Protein AF-A0A6A5H9W4-F1 (afdb_monomer)

Sequence (356 aa):
MDSREFGPFSNELAPLTLEESLRDYPHMTPLIWNKMQEVGRSVLYWKRRHAMTAVYVVSRRAIRSIDAVIEKRPYLFFTEKPIVRMFEDGRGGEQRFVMEAEFFKALNIDFVKNQNVLHTIDMEEAQNKRGFKKIEFIRYPIRRAKHRAVPIKGPDSDEFYVLAVDLLIEFLRNLIFGYKAFQKKLFEKFSELFQELEETFGADIKKPCFIKINVLAKTKESIKNILKTDEETNEESIRMVKPEGFTVEDLKNELKHLGLTETFPEIEEHVDVVYRHVDSVKKEKFLRTCDLYDAVEFCQMLCVLNRLPNYKKFLHNQKGCGRIPGFQCDDCDEEKKKTSGIQKSMKKLKIAGSRR

Secondary structure (DSSP, 8-state):
--TTSHHHHHHHTTTS-HHHHHHSGGGS-HHHHHHHHSS-TTSHHHHHHHHHHHHHHHHHHHHHHHHHHHHH-GGGT--SS-EEEEEEESGGG-EEEEEHHHHHHHTT------SSEE-EEEHHHHHTSTTGGG-EEEEEE--B-SSSBPPEEPTTSS-EEEEHHHHHHHHHHIIIIIS-TTTTT-GGGGHHHHHHHTTTS-TT--S--EEETTGGGTHHHHHHHHHHTS-------PPPPPTT---HHHHHHHHHHTTHHHH-TTGGGGHHHHHHHHHHH-SSSS--HHHHHHHHHHHHHHHHHHH-HHHHHHHHHTT-GGGSTT---HHHHHHHHHHHHHHHHHHHHHHHHT--

Foldseek 3Di:
DPPVVLVVVLVVPPPCDPCNVPVCPVVPDPVLVVVQVVVDPDVHDVVVSVSVSVVVVVVVVVVVVVVVVCVVCVVVVDDPAQEWEWEADDDPRPWTKTFPVSLCVSVVHDDDDDPFKTDIDTPVRLVVDPCSVRYHYDYDYQDDDPQAGDWDQDDPDNFTWGWLLRLVLNVLLCCCPVVVVQLQLLLVVCPVVVVVCCVSLFLPLQAIMIGTNCPCVVVVVVSVVSVVVDDDDPQDDQDWADPQADDLVNLVVRCVVSNNCVSQVCLNVCSVQLVVVLVVPPPDPYHGSVSSSSSSSLSVVQRSCVVPVRNLSSCVSNVNQVVRTPRDRPVVVVVVVVVVVVVVVVVVVVVVVVPD

Nearest PDB structures (foldseek):
  4hmp-assembly2_B  TM=3.818E-01  e=5.716E+00  Streptococcus pneumoniae TIGR4
  4hmq-assembly2_B  TM=3.819E-01  e=8.779E+00  Streptococcus pneumoniae TIGR4

Organism: Caenorhabditis remanei (NCBI:txid31234)

Mean predicted aligned error: 12.48 Å

pLDDT: mean 80.97, std 17.99, range [33.97, 98.44]

Structure (mmCIF, N/CA/C/O backbone):
data_AF-A0A6A5H9W4-F1
#
_entry.id   AF-A0A6A5H9W4-F1
#
loop_
_atom_site.group_PDB
_atom_site.id
_atom_site.type_symbol
_atom_site.label_atom_id
_atom_site.label_alt_id
_atom_site.label_comp_id
_atom_site.label_asym_id
_atom_site.label_entity_id
_atom_site.label_seq_id
_atom_site.pdbx_PDB_ins_code
_atom_site.Cartn_x
_atom_site.Cartn_y
_atom_site.Cartn_z
_atom_site.occupancy
_atom_site.B_iso_or_equiv
_atom_site.auth_seq_id
_atom_site.auth_comp_id
_atom_site.auth_asym_id
_atom_site.auth_atom_id
_atom_site.pdbx_PDB_model_num
ATOM 1 N N . MET A 1 1 ? 47.978 1.381 0.410 1.00 42.19 1 MET A N 1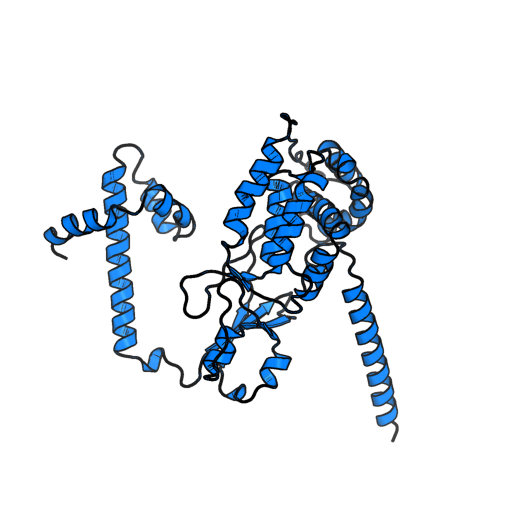
ATOM 2 C CA . MET A 1 1 ? 47.982 2.850 0.478 1.00 42.19 1 MET A CA 1
ATOM 3 C C . MET A 1 1 ? 48.910 3.220 1.601 1.00 42.19 1 MET A C 1
ATOM 5 O O . MET A 1 1 ? 48.776 2.653 2.681 1.00 42.19 1 MET A O 1
ATOM 9 N N . ASP A 1 2 ? 49.883 4.062 1.283 1.00 33.97 2 ASP A N 1
ATOM 10 C CA . ASP A 1 2 ? 50.842 4.614 2.233 1.00 33.97 2 ASP A CA 1
ATOM 11 C C . ASP A 1 2 ? 50.096 5.515 3.238 1.00 33.97 2 ASP A C 1
ATOM 13 O O . ASP A 1 2 ? 49.090 6.140 2.891 1.00 33.97 2 ASP A O 1
ATOM 17 N N . SER A 1 3 ? 50.551 5.575 4.490 1.00 39.94 3 SER A N 1
ATOM 18 C CA . SER A 1 3 ? 49.874 6.283 5.597 1.00 39.94 3 SER A CA 1
ATOM 19 C C . SER A 1 3 ? 49.714 7.795 5.363 1.00 39.94 3 SER A C 1
ATOM 21 O O . SER A 1 3 ? 48.967 8.461 6.079 1.00 39.94 3 SER A O 1
ATOM 23 N N . ARG A 1 4 ? 50.365 8.327 4.322 1.00 44.22 4 ARG A N 1
ATOM 24 C CA . ARG A 1 4 ? 50.346 9.737 3.910 1.00 44.22 4 ARG A CA 1
ATOM 25 C C . ARG A 1 4 ? 49.118 10.140 3.089 1.00 44.22 4 ARG A C 1
ATOM 27 O O . ARG A 1 4 ? 48.814 11.324 3.020 1.00 44.22 4 ARG A O 1
ATOM 34 N N . GLU A 1 5 ? 48.379 9.188 2.515 1.00 40.97 5 GLU A N 1
ATOM 35 C CA . GLU A 1 5 ? 47.171 9.481 1.719 1.00 40.97 5 GLU A CA 1
ATOM 36 C C . GLU A 1 5 ? 45.885 9.544 2.565 1.00 40.97 5 GLU A C 1
ATOM 38 O O . GLU A 1 5 ? 44.841 9.978 2.087 1.00 40.97 5 GLU A O 1
ATOM 43 N N . PHE A 1 6 ? 45.932 9.130 3.836 1.00 42.81 6 PHE A N 1
ATOM 44 C CA . PHE A 1 6 ? 44.740 9.007 4.686 1.00 42.81 6 PHE A CA 1
ATOM 45 C C . PHE A 1 6 ? 44.233 10.358 5.228 1.00 42.81 6 PHE A C 1
ATOM 47 O O . PHE A 1 6 ? 43.028 10.562 5.372 1.00 42.81 6 PHE A O 1
ATOM 54 N N . GLY A 1 7 ? 45.149 11.287 5.517 1.00 46.00 7 GLY A N 1
ATOM 55 C CA . GLY A 1 7 ? 44.834 12.615 6.061 1.00 46.00 7 GLY A CA 1
ATOM 56 C C . GLY A 1 7 ? 44.057 13.521 5.093 1.00 46.00 7 GLY A C 1
ATOM 57 O O . GLY A 1 7 ? 43.019 14.050 5.489 1.00 46.00 7 GLY A O 1
ATOM 58 N N . PRO A 1 8 ? 44.489 13.666 3.825 1.00 47.62 8 PRO A N 1
ATOM 59 C CA . PRO A 1 8 ? 43.792 14.491 2.834 1.00 47.62 8 PRO A CA 1
ATOM 60 C C . PRO A 1 8 ? 42.382 13.973 2.509 1.00 47.62 8 PRO A C 1
ATOM 62 O O . PRO A 1 8 ? 41.421 14.739 2.536 1.00 47.62 8 PRO A O 1
ATOM 65 N N . PHE A 1 9 ? 42.226 12.655 2.324 1.00 42.91 9 PHE A N 1
ATOM 66 C CA . PHE A 1 9 ? 40.930 12.025 2.028 1.00 42.91 9 PHE A CA 1
ATOM 67 C C . PHE A 1 9 ? 39.912 12.153 3.173 1.00 42.91 9 PHE A C 1
ATOM 69 O O . PHE A 1 9 ? 38.711 12.256 2.928 1.00 42.91 9 PHE A O 1
ATOM 76 N N . SER A 1 10 ? 40.367 12.165 4.432 1.00 44.50 10 SER A N 1
ATOM 77 C CA . SER A 1 10 ? 39.483 12.378 5.586 1.00 44.50 10 SER A CA 1
ATOM 78 C C . SER A 1 10 ? 38.904 13.797 5.643 1.00 44.50 10 SER A C 1
ATOM 80 O O . SER A 1 10 ? 37.857 13.985 6.263 1.00 44.50 10 SER A O 1
ATOM 82 N N . ASN A 1 11 ? 39.571 14.780 5.032 1.00 48.50 11 ASN A N 1
ATOM 83 C CA . ASN A 1 11 ? 39.106 16.166 4.982 1.00 48.50 11 ASN A CA 1
ATOM 84 C C . ASN A 1 11 ? 38.148 16.408 3.805 1.00 48.50 11 ASN A C 1
ATOM 86 O O . ASN A 1 11 ? 37.241 17.223 3.926 1.00 48.50 11 ASN A O 1
ATOM 90 N N . GLU A 1 12 ? 38.278 15.656 2.708 1.00 46.53 12 GLU A N 1
ATOM 91 C CA . GLU A 1 12 ? 37.337 15.700 1.574 1.00 46.53 12 GLU A CA 1
ATOM 92 C C . GLU A 1 12 ? 35.956 15.103 1.908 1.00 46.53 12 GLU A C 1
ATOM 94 O O . GLU A 1 12 ? 34.950 15.489 1.320 1.00 46.53 12 GLU A O 1
ATOM 99 N N . LEU A 1 13 ? 35.882 14.203 2.895 1.00 43.28 13 LEU A N 1
ATOM 100 C CA . LEU A 1 13 ? 34.634 13.602 3.394 1.00 43.28 13 LEU A CA 1
ATOM 101 C C . LEU A 1 13 ? 33.903 14.467 4.442 1.00 43.28 13 LEU A C 1
ATOM 103 O O . LEU A 1 13 ? 32.898 14.037 5.007 1.00 43.28 13 LEU A O 1
ATOM 107 N N . ALA A 1 14 ? 34.379 15.689 4.699 1.00 46.66 14 ALA A N 1
ATOM 108 C CA . ALA A 1 14 ? 33.798 16.614 5.668 1.00 46.66 14 ALA A CA 1
ATOM 109 C C . ALA A 1 14 ? 32.352 17.106 5.403 1.00 46.66 14 ALA A C 1
ATOM 111 O O . ALA A 1 14 ? 31.735 17.514 6.389 1.00 46.66 14 ALA A O 1
ATOM 112 N N . PRO A 1 15 ? 31.765 17.087 4.181 1.00 42.69 15 PRO A N 1
ATOM 113 C CA . PRO A 1 15 ? 30.425 17.646 3.996 1.00 42.69 15 PRO A CA 1
ATOM 114 C C . PRO A 1 15 ? 29.274 16.676 4.302 1.00 42.69 15 PRO A C 1
ATOM 116 O O . PRO A 1 15 ? 28.135 17.124 4.346 1.00 42.69 15 PRO A O 1
ATOM 119 N N . LEU A 1 16 ? 29.523 15.382 4.546 1.00 40.31 16 LEU A N 1
ATOM 120 C CA . LEU A 1 16 ? 28.464 14.474 5.003 1.00 40.31 16 LEU A CA 1
ATOM 121 C C . LEU A 1 16 ? 28.232 14.699 6.495 1.00 40.31 16 LEU A C 1
ATOM 123 O O . LEU A 1 16 ? 29.071 14.347 7.332 1.00 40.31 16 LEU A O 1
ATOM 127 N N . THR A 1 17 ? 27.096 15.292 6.846 1.00 47.28 17 THR A N 1
ATOM 128 C CA . THR A 1 17 ? 26.748 15.480 8.254 1.00 47.28 17 THR A CA 1
ATOM 129 C C . THR A 1 17 ? 26.594 14.119 8.939 1.00 47.28 17 THR A C 1
ATOM 131 O O . THR A 1 17 ? 26.244 13.100 8.331 1.00 47.28 17 THR A O 1
ATOM 134 N N . LEU A 1 18 ? 26.904 14.078 10.238 1.00 41.31 18 LEU A N 1
ATOM 135 C CA . LEU A 1 18 ? 26.814 12.861 11.046 1.00 41.31 18 LEU A CA 1
ATOM 136 C C . LEU A 1 18 ? 25.400 12.254 10.975 1.00 41.31 18 LEU A C 1
ATOM 138 O O . LEU A 1 18 ? 25.269 11.033 10.930 1.00 41.31 18 LEU A O 1
ATOM 142 N N . GLU A 1 19 ? 24.358 13.084 10.907 1.00 43.66 19 GLU A N 1
ATOM 143 C CA . GLU A 1 19 ? 22.976 12.626 10.751 1.00 43.66 19 GLU A CA 1
ATOM 144 C C . GLU A 1 19 ? 22.662 12.029 9.373 1.00 43.66 19 GLU A C 1
ATOM 146 O O . GLU A 1 19 ? 21.863 11.096 9.300 1.00 43.66 19 GLU A O 1
ATOM 151 N N . GLU A 1 20 ? 23.288 12.496 8.291 1.00 45.16 20 GLU A N 1
ATOM 152 C CA . GLU A 1 20 ? 23.122 11.905 6.952 1.00 45.16 20 GLU A CA 1
ATOM 153 C C . GLU A 1 20 ? 23.781 10.529 6.870 1.00 45.16 20 GLU A C 1
ATOM 155 O O . GLU A 1 20 ? 23.184 9.581 6.368 1.00 45.16 20 GLU A O 1
ATOM 160 N N . SER A 1 21 ? 24.970 10.386 7.461 1.00 44.44 21 SER A N 1
ATOM 161 C CA . SER A 1 21 ? 25.687 9.105 7.495 1.00 44.44 21 SER A CA 1
ATOM 162 C C . SER A 1 21 ? 25.003 8.059 8.385 1.00 44.44 21 SER A C 1
ATOM 164 O O . SER A 1 21 ? 25.141 6.863 8.146 1.00 44.44 21 SER A O 1
ATOM 166 N N . LEU A 1 22 ? 24.275 8.485 9.423 1.00 44.38 22 LEU A N 1
ATOM 167 C CA . LEU A 1 22 ? 23.594 7.587 10.365 1.00 44.38 22 LEU A CA 1
ATOM 168 C C . LEU A 1 22 ? 22.188 7.164 9.914 1.00 44.38 22 LEU A C 1
ATOM 170 O O . LEU A 1 22 ? 21.668 6.174 10.432 1.00 44.38 22 LEU A O 1
ATOM 174 N N . ARG A 1 23 ? 21.580 7.871 8.954 1.00 43.50 23 ARG A N 1
ATOM 175 C CA . ARG A 1 23 ? 20.196 7.635 8.508 1.00 43.50 23 ARG A CA 1
ATOM 176 C C . ARG A 1 23 ? 19.993 6.271 7.838 1.00 43.50 23 ARG A C 1
ATOM 178 O O . ARG A 1 23 ? 18.945 5.661 8.030 1.00 43.50 23 ARG A O 1
ATOM 185 N N . ASP A 1 24 ? 21.012 5.766 7.145 1.00 42.81 24 ASP A N 1
ATOM 186 C CA . ASP A 1 24 ? 20.939 4.517 6.365 1.00 42.81 24 ASP A CA 1
ATOM 187 C C . ASP A 1 24 ? 21.657 3.327 7.034 1.00 42.81 24 ASP A C 1
ATOM 189 O O . ASP A 1 24 ? 21.627 2.192 6.551 1.00 42.81 24 ASP A O 1
ATOM 193 N N . TYR A 1 25 ? 22.293 3.563 8.184 1.00 47.59 25 TYR A N 1
ATOM 194 C CA . TYR A 1 25 ? 23.196 2.615 8.841 1.00 47.59 25 TYR A CA 1
ATOM 195 C C . TYR A 1 25 ? 22.563 1.321 9.394 1.00 47.59 25 TYR A C 1
ATOM 197 O O . TYR A 1 25 ? 23.226 0.282 9.334 1.00 47.59 25 TYR A O 1
ATOM 205 N N . PRO A 1 26 ? 21.303 1.302 9.883 1.00 44.50 26 PRO A N 1
ATOM 206 C CA . PRO A 1 26 ? 20.654 0.070 10.351 1.00 44.50 26 PRO A CA 1
ATOM 207 C C . PRO A 1 26 ? 20.472 -1.001 9.264 1.00 44.50 26 PRO A C 1
ATOM 209 O O . PRO A 1 26 ? 20.121 -2.139 9.571 1.00 44.50 26 PRO A O 1
ATOM 212 N N . HIS A 1 27 ? 20.684 -0.647 7.993 1.00 45.50 27 HIS A N 1
ATOM 213 C CA . HIS A 1 27 ? 20.501 -1.534 6.847 1.00 45.50 27 HIS A CA 1
ATOM 214 C C . HIS A 1 27 ? 21.805 -2.169 6.342 1.00 45.50 27 HIS A C 1
ATOM 216 O O . HIS A 1 27 ? 21.763 -3.041 5.473 1.00 45.50 27 HIS A O 1
ATOM 222 N N . MET A 1 28 ? 22.959 -1.789 6.900 1.00 43.00 28 MET A N 1
ATOM 223 C CA . MET A 1 28 ? 24.251 -2.398 6.586 1.00 43.00 28 MET A CA 1
ATOM 224 C C . MET A 1 28 ? 24.553 -3.550 7.553 1.00 43.00 28 MET A C 1
ATOM 226 O O . MET A 1 28 ? 24.299 -3.467 8.750 1.00 43.00 28 MET A O 1
ATOM 230 N N . THR A 1 29 ? 25.077 -4.646 7.001 1.00 47.88 29 THR A N 1
ATOM 231 C CA . THR A 1 29 ? 25.327 -5.958 7.631 1.00 47.88 29 THR A CA 1
ATOM 232 C C . THR A 1 29 ? 25.603 -5.942 9.153 1.00 47.88 29 THR A C 1
ATOM 234 O O . THR A 1 29 ? 26.494 -5.206 9.589 1.00 47.88 29 THR A O 1
ATOM 237 N N . PRO A 1 30 ? 24.974 -6.839 9.952 1.00 48.81 30 PRO A N 1
ATOM 238 C CA . PRO A 1 30 ? 25.114 -6.918 11.420 1.00 48.81 30 PRO A CA 1
ATOM 239 C C . PRO A 1 30 ? 26.555 -6.962 11.954 1.00 48.81 30 PRO A C 1
ATOM 241 O O . PRO A 1 30 ? 26.829 -6.529 13.072 1.00 48.81 30 PRO A O 1
ATOM 244 N N . LEU A 1 31 ? 27.495 -7.451 11.140 1.00 45.31 31 LEU A N 1
ATOM 245 C CA . LEU A 1 31 ? 28.919 -7.515 11.464 1.00 45.31 31 LEU A CA 1
ATOM 246 C C . LEU A 1 31 ? 29.537 -6.127 11.725 1.00 45.31 31 LEU A C 1
ATOM 248 O O . LEU A 1 31 ? 30.389 -5.980 12.598 1.00 45.31 31 LEU A O 1
ATOM 252 N N . ILE A 1 32 ? 29.103 -5.110 10.972 1.00 50.38 32 ILE A N 1
ATOM 253 C CA . ILE A 1 32 ? 29.603 -3.732 11.084 1.00 50.38 32 ILE A CA 1
ATOM 254 C C . ILE A 1 32 ? 29.037 -3.080 12.350 1.00 50.38 32 ILE A C 1
ATOM 256 O O . ILE A 1 32 ? 29.773 -2.441 13.099 1.00 50.38 32 ILE A O 1
ATOM 260 N N . TRP A 1 33 ? 27.752 -3.311 12.630 1.00 49.53 33 TRP A N 1
ATOM 261 C CA . TRP A 1 33 ? 27.074 -2.810 13.825 1.00 49.53 33 TRP A CA 1
ATOM 262 C C . TRP A 1 33 ? 27.710 -3.327 15.121 1.00 49.53 33 TRP A C 1
ATOM 264 O O . TRP A 1 33 ? 28.019 -2.538 16.014 1.00 49.53 33 TRP A O 1
ATOM 274 N N . ASN A 1 34 ? 27.987 -4.632 15.205 1.00 55.34 34 ASN A N 1
ATOM 275 C CA . ASN A 1 34 ? 28.598 -5.230 16.395 1.00 55.34 34 ASN A CA 1
ATOM 276 C C . ASN A 1 34 ? 30.003 -4.671 16.662 1.00 55.34 34 ASN A C 1
ATOM 278 O O . ASN A 1 34 ? 30.323 -4.308 17.792 1.00 55.34 34 ASN A O 1
ATOM 282 N N . LYS A 1 35 ? 30.805 -4.482 15.607 1.00 53.06 35 LYS A N 1
ATOM 283 C CA . LYS A 1 35 ? 32.150 -3.900 15.720 1.00 53.06 35 LYS A CA 1
ATOM 284 C C . LYS A 1 35 ? 32.135 -2.419 16.117 1.00 53.06 35 LYS A C 1
ATOM 286 O O . LYS A 1 35 ? 33.100 -1.918 16.684 1.00 53.06 35 LYS A O 1
ATOM 291 N N . MET A 1 36 ? 31.036 -1.711 15.849 1.00 48.69 36 MET A N 1
ATOM 292 C CA . MET A 1 36 ? 30.828 -0.328 16.287 1.00 48.69 36 MET A CA 1
ATOM 293 C C . MET A 1 36 ? 30.376 -0.202 17.746 1.00 48.69 36 MET A C 1
ATOM 295 O O . MET A 1 36 ? 30.647 0.830 18.360 1.00 48.69 36 MET A O 1
ATOM 299 N N . GLN A 1 37 ? 29.712 -1.218 18.306 1.00 51.31 37 GLN A N 1
ATOM 300 C CA . GLN A 1 37 ? 29.322 -1.241 19.723 1.00 51.31 37 GLN A CA 1
ATOM 301 C C . GLN A 1 37 ? 30.513 -1.515 20.651 1.00 51.31 37 GLN A C 1
ATOM 303 O O . GLN A 1 37 ? 30.559 -0.975 21.753 1.00 51.31 37 GLN A O 1
ATOM 308 N N . GLU A 1 38 ? 31.515 -2.271 20.189 1.00 53.62 38 GLU A N 1
ATOM 309 C CA . GLU A 1 38 ? 32.768 -2.505 20.930 1.00 53.62 38 GLU A CA 1
ATOM 310 C C . GLU A 1 38 ? 33.576 -1.214 21.167 1.00 53.62 38 GLU A C 1
ATOM 312 O O . GLU A 1 38 ? 34.355 -1.114 22.114 1.00 53.62 38 GLU A O 1
ATOM 317 N N . VAL A 1 39 ? 33.370 -0.183 20.342 1.00 52.44 39 VAL A N 1
ATOM 318 C CA . VAL A 1 39 ? 34.059 1.109 20.449 1.00 52.44 39 VAL A CA 1
ATOM 319 C C . VAL A 1 39 ? 33.176 2.083 21.249 1.00 52.44 39 VAL A C 1
ATOM 321 O O . VAL A 1 39 ? 32.453 2.906 20.687 1.00 52.44 39 VAL A O 1
ATOM 324 N N . GLY A 1 40 ? 33.196 1.943 22.580 1.00 44.66 40 GLY A N 1
ATOM 325 C CA . GLY A 1 40 ? 32.329 2.639 23.548 1.00 44.66 40 GLY A CA 1
ATOM 326 C C . GLY A 1 40 ? 32.360 4.180 23.542 1.00 44.66 40 GLY A C 1
ATOM 327 O O . GLY A 1 40 ? 33.325 4.807 23.108 1.00 44.66 40 GLY A O 1
ATOM 328 N N . ARG A 1 41 ? 31.270 4.786 24.050 1.00 49.59 41 ARG A N 1
ATOM 329 C CA . ARG A 1 41 ? 30.870 6.206 23.934 1.00 49.59 41 ARG A CA 1
ATOM 330 C C . ARG A 1 41 ? 31.659 7.178 24.834 1.00 49.59 41 ARG A C 1
ATOM 332 O O . ARG A 1 41 ? 31.231 7.436 25.947 1.00 49.59 41 ARG A O 1
ATOM 339 N N . SER A 1 42 ? 32.734 7.785 24.327 1.00 47.69 42 SER A N 1
ATOM 340 C CA . SER A 1 42 ? 33.150 9.169 24.687 1.00 47.69 42 SER A CA 1
ATOM 341 C C . SER A 1 42 ? 34.358 9.664 23.873 1.00 47.69 42 SER A C 1
ATOM 343 O O . SER A 1 42 ? 34.450 10.846 23.570 1.00 47.69 42 SER A O 1
ATOM 345 N N . VAL A 1 43 ? 35.219 8.767 23.375 1.00 48.22 43 VAL A N 1
ATOM 346 C CA . VAL A 1 43 ? 36.409 9.086 22.537 1.00 48.22 43 VAL A CA 1
ATOM 347 C C . VAL A 1 43 ? 36.041 9.158 21.032 1.00 48.22 43 VAL A C 1
ATOM 349 O O . VAL A 1 43 ? 36.789 8.779 20.130 1.00 48.22 43 VAL A O 1
ATOM 352 N N . LEU A 1 44 ? 34.797 9.541 20.740 1.00 52.53 44 LEU A N 1
ATOM 353 C CA . LEU A 1 44 ? 33.990 8.809 19.759 1.00 52.53 44 LEU A CA 1
ATOM 354 C C . LEU A 1 44 ? 33.985 9.358 18.332 1.00 52.53 44 LEU A C 1
ATOM 356 O O . LEU A 1 44 ? 33.538 8.662 17.428 1.00 52.53 44 LEU A O 1
ATOM 360 N N . TYR A 1 45 ? 34.453 10.579 18.092 1.00 50.28 45 TYR A N 1
ATOM 361 C CA . TYR A 1 45 ? 34.275 11.193 16.774 1.00 50.28 45 TYR A CA 1
ATOM 362 C C . TYR A 1 45 ? 35.380 10.795 15.784 1.00 50.28 45 TYR A C 1
ATOM 364 O O . TYR A 1 45 ? 35.103 10.337 14.676 1.00 50.28 45 TYR A O 1
ATOM 372 N N . TRP A 1 46 ? 36.642 10.860 16.220 1.00 47.25 46 TRP A N 1
ATOM 373 C CA . TRP A 1 46 ? 37.803 10.537 15.384 1.00 47.25 46 TRP A CA 1
ATOM 374 C C . TRP A 1 46 ? 37.914 9.034 15.094 1.00 47.25 46 TRP A C 1
ATOM 376 O O . TRP A 1 46 ? 38.054 8.632 13.943 1.00 47.25 46 TRP A O 1
ATOM 386 N N . LYS A 1 47 ? 37.745 8.176 16.110 1.00 52.84 47 LYS A N 1
ATOM 387 C CA . LYS A 1 47 ? 37.774 6.713 15.923 1.00 52.84 47 LYS A CA 1
ATOM 388 C C . LYS A 1 47 ? 36.623 6.206 15.043 1.00 52.84 47 LYS A C 1
ATOM 390 O O . LYS A 1 47 ? 36.842 5.300 14.243 1.00 52.84 47 LYS A O 1
ATOM 395 N N . ARG A 1 48 ? 35.428 6.814 15.121 1.00 53.84 48 ARG A N 1
ATOM 396 C CA . ARG A 1 48 ? 34.305 6.487 14.218 1.00 53.84 48 ARG A CA 1
ATOM 397 C C . ARG A 1 48 ? 34.563 6.937 12.785 1.00 53.84 48 ARG A C 1
ATOM 399 O O . ARG A 1 48 ? 34.328 6.146 11.879 1.00 53.84 48 ARG A O 1
ATOM 406 N N . ARG A 1 49 ? 35.096 8.147 12.570 1.00 55.31 49 ARG A N 1
ATOM 407 C CA . ARG A 1 49 ? 35.520 8.604 11.234 1.00 55.31 49 ARG A CA 1
ATOM 408 C C . ARG A 1 49 ? 36.575 7.678 10.634 1.00 55.31 49 ARG A C 1
ATOM 410 O O . ARG A 1 49 ? 36.416 7.245 9.505 1.00 55.31 49 ARG A O 1
ATOM 417 N N . HIS A 1 50 ? 37.582 7.276 11.407 1.00 58.22 50 HIS A N 1
ATOM 418 C CA . HIS A 1 50 ? 38.584 6.309 10.950 1.00 58.22 50 HIS A CA 1
ATOM 419 C C . HIS A 1 50 ? 37.991 4.943 10.604 1.00 58.22 50 HIS A C 1
ATOM 421 O O . HIS A 1 50 ? 38.363 4.369 9.582 1.00 58.22 50 HIS A O 1
ATOM 427 N N . ALA A 1 51 ? 37.059 4.432 11.413 1.00 58.31 51 ALA A N 1
ATOM 428 C CA . ALA A 1 51 ? 36.357 3.188 11.111 1.00 58.31 51 ALA A CA 1
ATOM 429 C C . ALA A 1 51 ? 35.533 3.303 9.816 1.00 58.31 51 ALA A C 1
ATOM 431 O O . ALA A 1 51 ? 35.603 2.416 8.969 1.00 58.31 51 ALA A O 1
ATOM 432 N N . MET A 1 52 ? 34.825 4.420 9.620 1.00 57.12 52 MET A N 1
ATOM 433 C CA . MET A 1 52 ? 34.079 4.720 8.393 1.00 57.12 52 MET A CA 1
ATOM 434 C C . MET A 1 52 ? 34.989 4.807 7.168 1.00 57.12 52 MET A C 1
ATOM 436 O O . MET A 1 52 ? 34.729 4.147 6.164 1.00 57.12 52 MET A O 1
ATOM 440 N N . THR A 1 53 ? 36.089 5.557 7.262 1.00 59.03 53 THR A N 1
ATOM 441 C CA . THR A 1 53 ? 37.082 5.672 6.189 1.00 59.03 53 THR A CA 1
ATOM 442 C C . THR A 1 53 ? 37.701 4.314 5.875 1.00 59.03 53 THR A C 1
ATOM 444 O O . THR A 1 53 ? 37.846 3.968 4.708 1.00 59.03 53 THR A O 1
ATOM 447 N N . ALA A 1 54 ? 38.009 3.497 6.886 1.00 60.84 54 ALA A N 1
ATOM 448 C CA . ALA A 1 54 ? 38.534 2.151 6.676 1.00 60.84 54 ALA A CA 1
ATOM 449 C C . ALA A 1 54 ? 37.522 1.245 5.953 1.00 60.84 54 ALA A C 1
ATOM 451 O O . ALA A 1 54 ? 37.888 0.590 4.977 1.00 60.84 54 ALA A O 1
ATOM 452 N N . VAL A 1 55 ? 36.249 1.247 6.367 1.00 65.25 55 VAL A N 1
ATOM 453 C CA . VAL A 1 55 ? 35.179 0.488 5.694 1.00 65.25 55 VAL A CA 1
ATOM 454 C C . VAL A 1 55 ? 35.000 0.964 4.255 1.00 65.25 55 VAL A C 1
ATOM 456 O O . VAL A 1 55 ? 34.934 0.132 3.351 1.00 65.25 55 VAL A O 1
ATOM 459 N N . TYR A 1 56 ? 34.983 2.276 4.013 1.00 67.50 56 TYR A N 1
ATOM 460 C CA . TYR A 1 56 ? 34.878 2.839 2.668 1.00 67.50 56 TYR A CA 1
ATOM 461 C C . TYR A 1 56 ? 36.074 2.457 1.790 1.00 67.50 56 TYR A C 1
ATOM 463 O O . TYR A 1 56 ? 35.881 1.977 0.679 1.00 67.50 56 TYR A O 1
ATOM 471 N N . VAL A 1 57 ? 37.309 2.598 2.282 1.00 65.00 57 VAL A N 1
ATOM 472 C CA . VAL A 1 57 ? 38.530 2.249 1.534 1.00 65.00 57 VAL A CA 1
ATOM 473 C C . VAL A 1 57 ? 38.557 0.760 1.183 1.00 65.00 57 VAL A C 1
ATOM 475 O O . VAL A 1 57 ? 38.856 0.406 0.041 1.00 65.00 57 VAL A O 1
ATOM 478 N N . VAL A 1 58 ? 38.209 -0.115 2.132 1.00 65.00 58 VAL A N 1
ATOM 479 C CA . VAL A 1 58 ? 38.151 -1.567 1.897 1.00 65.00 58 VAL A CA 1
ATOM 480 C C . VAL A 1 58 ? 37.042 -1.909 0.902 1.00 65.00 58 VAL A C 1
ATOM 482 O O . VAL A 1 58 ? 37.298 -2.628 -0.064 1.00 65.00 58 VAL A O 1
ATOM 485 N N . SER A 1 59 ? 35.847 -1.341 1.076 1.00 64.69 59 SER A N 1
ATOM 486 C CA . SER A 1 59 ? 34.707 -1.569 0.179 1.00 64.69 59 SER A CA 1
ATOM 487 C C . SER A 1 59 ? 34.998 -1.060 -1.231 1.00 64.69 59 SER A C 1
ATOM 489 O O . SER A 1 59 ? 34.785 -1.777 -2.201 1.00 64.69 59 SER A O 1
ATOM 491 N N . ARG A 1 60 ? 35.589 0.131 -1.369 1.00 67.44 60 ARG A N 1
ATOM 492 C CA . ARG A 1 60 ? 35.985 0.709 -2.659 1.00 67.44 60 ARG A CA 1
ATOM 493 C C . ARG A 1 60 ? 37.043 -0.136 -3.356 1.00 67.44 60 ARG A C 1
ATOM 495 O O . ARG A 1 60 ? 36.986 -0.295 -4.572 1.00 67.44 60 ARG A O 1
ATOM 502 N N . ARG A 1 61 ? 38.009 -0.691 -2.615 1.00 65.00 61 ARG A N 1
ATOM 503 C CA . ARG A 1 61 ? 39.015 -1.597 -3.187 1.00 65.00 61 ARG A CA 1
ATOM 504 C C . ARG A 1 61 ? 38.380 -2.900 -3.670 1.00 65.00 61 ARG A C 1
ATOM 506 O O . ARG A 1 61 ? 38.753 -3.375 -4.740 1.00 65.00 61 ARG A O 1
ATOM 513 N N . ALA A 1 62 ? 37.427 -3.447 -2.918 1.00 66.06 62 ALA A N 1
ATOM 514 C CA . ALA A 1 62 ? 36.666 -4.621 -3.332 1.00 66.06 62 ALA A CA 1
ATOM 515 C C . ALA A 1 62 ? 35.835 -4.334 -4.594 1.00 66.06 62 ALA A C 1
ATOM 517 O O . ALA A 1 62 ? 35.956 -5.075 -5.564 1.00 66.06 62 ALA A O 1
ATOM 518 N N . ILE A 1 63 ? 35.094 -3.220 -4.625 1.00 68.06 63 ILE A N 1
ATOM 519 C CA . ILE A 1 63 ? 34.303 -2.782 -5.787 1.00 68.06 63 ILE A CA 1
ATOM 520 C C . ILE A 1 63 ? 35.201 -2.619 -7.016 1.00 68.06 63 ILE A C 1
ATOM 522 O O . ILE A 1 63 ? 34.975 -3.285 -8.014 1.00 68.06 63 ILE A O 1
ATOM 526 N N . ARG A 1 64 ? 36.306 -1.867 -6.912 1.00 72.56 64 ARG A N 1
ATOM 527 C CA . ARG A 1 64 ? 37.269 -1.709 -8.019 1.00 72.56 64 ARG A CA 1
ATOM 528 C C . ARG A 1 64 ? 37.864 -3.030 -8.502 1.00 72.56 64 ARG A C 1
ATOM 530 O O . ARG A 1 64 ? 38.200 -3.164 -9.673 1.00 72.56 64 ARG A O 1
ATOM 537 N N . SER A 1 65 ? 38.047 -3.992 -7.598 1.00 71.75 65 SER A N 1
ATOM 538 C CA . SER A 1 65 ? 38.543 -5.320 -7.969 1.00 71.75 65 SER A CA 1
ATOM 539 C C . SER A 1 65 ? 37.488 -6.099 -8.755 1.00 71.75 65 SER A C 1
ATOM 541 O O . SER A 1 65 ? 37.840 -6.793 -9.702 1.00 71.75 65 SER A O 1
ATOM 543 N N . ILE A 1 66 ? 36.210 -5.958 -8.395 1.00 72.38 66 ILE A N 1
ATOM 544 C CA . ILE A 1 66 ? 35.082 -6.517 -9.148 1.00 72.38 66 ILE A CA 1
ATOM 545 C C . ILE A 1 66 ? 34.973 -5.831 -10.514 1.00 72.38 66 ILE A C 1
ATOM 547 O O . ILE A 1 66 ? 34.918 -6.536 -11.516 1.00 72.38 66 ILE A O 1
ATOM 551 N N . ASP A 1 67 ? 35.045 -4.499 -10.573 1.00 71.69 67 ASP A N 1
ATOM 552 C CA . ASP A 1 67 ? 35.016 -3.739 -11.832 1.00 71.69 67 ASP A CA 1
ATOM 553 C C . ASP A 1 67 ? 36.124 -4.213 -12.780 1.00 71.69 67 ASP A C 1
ATOM 555 O O . ASP A 1 67 ? 35.857 -4.578 -13.921 1.00 71.69 67 ASP A O 1
ATOM 559 N N . ALA A 1 68 ? 37.357 -4.346 -12.281 1.00 78.88 68 ALA A N 1
ATOM 560 C CA . ALA A 1 68 ? 38.479 -4.850 -13.070 1.00 78.88 68 ALA A CA 1
ATOM 561 C C . ALA A 1 68 ? 38.285 -6.304 -13.548 1.00 78.88 68 ALA A C 1
ATOM 563 O O . ALA A 1 68 ? 38.813 -6.688 -14.593 1.00 78.88 68 ALA A O 1
ATOM 564 N N . VAL A 1 69 ? 37.564 -7.142 -12.792 1.00 78.38 69 VAL A N 1
ATOM 565 C CA . VAL A 1 69 ? 37.197 -8.501 -13.227 1.00 78.38 69 VAL A CA 1
ATOM 566 C C . VAL A 1 69 ? 36.140 -8.446 -14.330 1.00 78.38 69 VAL A C 1
ATOM 568 O O . VAL A 1 69 ? 36.272 -9.183 -15.309 1.00 78.38 69 VAL A O 1
ATOM 571 N N . ILE A 1 70 ? 35.140 -7.569 -14.203 1.00 74.12 70 ILE A N 1
ATOM 572 C CA . ILE A 1 70 ? 34.088 -7.360 -15.206 1.00 74.12 70 ILE A CA 1
ATOM 573 C C . ILE A 1 70 ? 34.694 -6.850 -16.516 1.00 74.12 70 ILE A C 1
ATOM 575 O O . ILE A 1 70 ? 34.457 -7.442 -17.566 1.00 74.12 70 ILE A O 1
ATOM 579 N N . GLU A 1 71 ? 35.549 -5.829 -16.455 1.00 78.69 71 GLU A N 1
ATOM 580 C CA . GLU A 1 71 ? 36.228 -5.251 -17.622 1.00 78.69 71 GLU A CA 1
ATOM 581 C C . GLU A 1 71 ? 37.127 -6.260 -18.344 1.00 78.69 71 GLU A C 1
ATOM 583 O O . GLU A 1 71 ? 37.178 -6.287 -19.572 1.00 78.69 71 GLU A O 1
ATOM 588 N N . LYS A 1 72 ? 37.832 -7.123 -17.598 1.00 84.06 72 LYS A N 1
ATOM 589 C CA . LYS A 1 72 ? 38.707 -8.154 -18.184 1.00 84.06 72 LYS A CA 1
ATOM 590 C C . LYS A 1 72 ? 37.945 -9.346 -18.745 1.00 84.06 72 LYS A C 1
ATOM 592 O O . LYS A 1 72 ? 38.489 -10.079 -19.571 1.00 84.06 72 LYS A O 1
ATOM 597 N N . ARG A 1 73 ? 36.736 -9.610 -18.248 1.00 78.38 73 ARG A N 1
ATOM 598 C CA . ARG A 1 73 ? 35.938 -10.783 -18.627 1.00 78.38 73 ARG A CA 1
ATOM 599 C C . ARG A 1 73 ? 34.496 -10.391 -18.929 1.00 78.38 73 ARG A C 1
ATOM 601 O O . ARG A 1 73 ? 33.586 -10.963 -18.332 1.00 78.38 73 ARG A O 1
ATOM 608 N N . PRO A 1 74 ? 34.276 -9.471 -19.883 1.00 77.44 74 PRO A N 1
ATOM 609 C CA . PRO A 1 74 ? 32.951 -8.938 -20.175 1.00 77.44 74 PRO A CA 1
ATOM 610 C C . PRO A 1 74 ? 31.966 -10.065 -20.516 1.00 77.44 74 PRO A C 1
ATOM 612 O O . PRO A 1 74 ? 30.847 -10.084 -20.017 1.00 77.44 74 PRO A O 1
ATOM 615 N N . TYR A 1 75 ? 32.409 -11.079 -21.259 1.00 78.12 75 TYR A N 1
ATOM 616 C CA . TYR A 1 75 ? 31.598 -12.237 -21.648 1.00 78.12 75 TYR A CA 1
ATOM 617 C C . TYR A 1 75 ? 31.022 -13.064 -20.478 1.00 78.12 75 TYR A C 1
ATOM 619 O O . TYR A 1 75 ? 30.082 -13.819 -20.691 1.00 78.12 75 TYR A O 1
ATOM 627 N N . LEU A 1 76 ? 31.567 -12.960 -19.255 1.00 75.75 76 LEU A N 1
ATOM 628 C CA . LEU A 1 76 ? 30.999 -13.625 -18.069 1.00 75.75 76 LEU A CA 1
ATOM 629 C C . LEU A 1 76 ? 29.814 -12.857 -17.468 1.00 75.75 76 LEU A C 1
ATOM 631 O O . LEU A 1 76 ? 29.061 -13.425 -16.681 1.00 75.75 76 LEU A O 1
ATOM 635 N N . PHE A 1 77 ? 29.681 -11.572 -17.798 1.00 71.94 77 PHE A N 1
ATOM 636 C CA . PHE A 1 77 ? 28.716 -10.655 -17.186 1.00 71.94 77 PHE A CA 1
ATOM 637 C C . PHE A 1 77 ? 27.718 -10.079 -18.193 1.00 71.94 77 PHE A C 1
ATOM 639 O O . PHE A 1 77 ? 26.629 -9.668 -17.797 1.00 71.94 77 PHE A O 1
ATOM 646 N N . PHE A 1 78 ? 28.061 -10.059 -19.482 1.00 68.88 78 PHE A N 1
ATOM 647 C CA . PHE A 1 78 ? 27.163 -9.642 -20.550 1.00 68.88 78 PHE A CA 1
ATOM 648 C C . PHE A 1 78 ? 26.521 -10.862 -21.198 1.00 68.88 78 PHE A C 1
ATOM 650 O O . PHE A 1 78 ? 27.198 -11.728 -21.749 1.00 68.88 78 PHE A O 1
ATOM 657 N N . THR A 1 79 ? 25.197 -10.917 -21.134 1.00 67.69 79 THR A N 1
ATOM 658 C CA . THR A 1 79 ? 24.396 -11.891 -21.866 1.00 67.69 79 THR A CA 1
ATOM 659 C C . THR A 1 79 ? 24.187 -11.430 -23.305 1.00 67.69 79 THR A C 1
ATOM 661 O O . THR A 1 79 ? 24.070 -10.237 -23.578 1.00 67.69 79 THR A O 1
ATOM 664 N N . GLU A 1 80 ? 24.096 -12.379 -24.240 1.00 76.00 80 GLU A N 1
ATOM 665 C CA . GLU A 1 80 ? 23.784 -12.079 -25.649 1.00 76.00 80 GLU A CA 1
ATOM 666 C C . GLU A 1 80 ? 22.400 -11.432 -25.813 1.00 76.00 80 GLU A C 1
ATOM 668 O O . GLU A 1 80 ? 22.143 -10.717 -26.783 1.00 76.00 80 GLU A O 1
ATOM 673 N N . LYS A 1 81 ? 21.503 -11.684 -24.854 1.00 85.00 81 LYS A N 1
ATOM 674 C CA . LYS A 1 81 ? 20.154 -11.129 -24.803 1.00 85.00 81 LYS A CA 1
ATOM 675 C C . LYS A 1 81 ? 20.010 -10.141 -23.649 1.00 85.00 81 LYS A C 1
ATOM 677 O O . LYS A 1 81 ? 20.506 -10.417 -22.557 1.00 85.00 81 LYS A O 1
ATOM 682 N N . PRO A 1 82 ? 19.298 -9.021 -23.844 1.00 89.94 82 PRO A N 1
ATOM 683 C CA . PRO A 1 82 ? 18.968 -8.117 -22.753 1.00 89.94 82 PRO A CA 1
ATOM 684 C C . PRO A 1 82 ? 18.092 -8.819 -21.707 1.00 89.94 82 PRO A C 1
ATOM 686 O O . PRO A 1 82 ? 17.175 -9.569 -22.052 1.00 89.94 82 PRO A O 1
ATOM 689 N N . ILE A 1 83 ? 18.374 -8.550 -20.431 1.00 90.94 83 ILE A N 1
ATOM 690 C CA . ILE A 1 83 ? 17.648 -9.109 -19.286 1.00 90.94 83 ILE A CA 1
ATOM 691 C C . ILE A 1 83 ? 16.667 -8.069 -18.740 1.00 90.94 83 ILE A C 1
ATOM 693 O O . ILE A 1 83 ? 17.038 -6.916 -18.526 1.00 90.94 83 ILE A O 1
ATOM 697 N N . VAL A 1 84 ? 15.434 -8.491 -18.459 1.00 94.44 84 VAL A N 1
ATOM 698 C CA . VAL A 1 84 ? 14.380 -7.668 -17.842 1.00 94.44 84 VAL A CA 1
ATOM 699 C C . VAL A 1 84 ? 13.836 -8.360 -16.595 1.00 94.44 84 VAL A C 1
ATOM 701 O O . VAL A 1 84 ? 13.658 -9.582 -16.576 1.00 94.44 84 VAL A O 1
ATOM 704 N N . ARG A 1 85 ? 13.545 -7.599 -15.532 1.00 95.31 85 ARG A N 1
ATOM 705 C CA . ARG A 1 85 ? 12.905 -8.157 -14.333 1.00 95.31 85 ARG A CA 1
ATOM 706 C C . ARG A 1 85 ? 11.419 -8.375 -14.593 1.00 95.31 85 ARG A C 1
ATOM 708 O O . ARG A 1 85 ? 10.683 -7.438 -14.893 1.00 95.31 85 ARG A O 1
ATOM 715 N N . MET A 1 86 ? 10.976 -9.618 -14.432 1.00 96.06 86 MET A N 1
ATOM 716 C CA . MET A 1 86 ? 9.562 -9.977 -14.391 1.00 96.06 86 MET A CA 1
ATOM 717 C C . MET A 1 86 ? 9.121 -10.036 -12.935 1.00 96.06 86 MET A C 1
ATOM 719 O O . MET A 1 86 ? 9.477 -10.960 -12.200 1.00 96.06 86 MET A O 1
ATOM 723 N N . PHE A 1 87 ? 8.350 -9.039 -12.528 1.00 95.88 87 PHE A N 1
ATOM 724 C CA . PHE A 1 87 ? 7.828 -8.923 -11.181 1.00 95.88 87 PHE A CA 1
ATOM 725 C C . PHE A 1 87 ? 6.688 -9.905 -10.965 1.00 95.88 87 PHE A C 1
ATOM 727 O O . PHE A 1 87 ? 5.801 -10.026 -11.807 1.00 95.88 87 PHE A O 1
ATOM 734 N N . GLU A 1 88 ? 6.723 -10.596 -9.830 1.00 94.06 88 GLU A N 1
ATOM 735 C CA . GLU A 1 88 ? 5.669 -11.517 -9.413 1.00 94.06 88 GLU A CA 1
ATOM 736 C C . GLU A 1 88 ? 5.005 -10.989 -8.145 1.00 94.06 88 GLU A C 1
ATOM 738 O O . GLU A 1 88 ? 5.681 -10.760 -7.135 1.00 94.06 88 GLU A O 1
ATOM 743 N N . ASP A 1 89 ? 3.687 -10.810 -8.203 1.00 91.12 89 ASP A N 1
ATOM 744 C CA . ASP A 1 89 ? 2.883 -10.328 -7.085 1.00 91.12 89 ASP A CA 1
ATOM 745 C C . ASP A 1 89 ? 1.676 -11.239 -6.806 1.00 91.12 89 ASP A C 1
ATOM 747 O O . ASP A 1 89 ? 1.136 -11.893 -7.702 1.00 91.12 89 ASP A O 1
ATOM 751 N N . GLY A 1 90 ? 1.262 -11.297 -5.539 1.00 79.19 90 GLY A N 1
ATOM 752 C CA . GLY A 1 90 ? 0.235 -12.219 -5.041 1.00 79.19 90 GLY A CA 1
ATOM 753 C C . GLY A 1 90 ? 0.755 -13.622 -4.688 1.00 79.19 90 GLY A C 1
ATOM 754 O O . GLY A 1 90 ? 1.928 -13.956 -4.887 1.00 79.19 90 GLY A O 1
ATOM 755 N N . ARG A 1 91 ? -0.117 -14.472 -4.120 1.00 64.88 91 ARG A N 1
ATOM 756 C CA . ARG A 1 91 ? 0.248 -15.857 -3.765 1.00 64.88 91 ARG A CA 1
ATOM 757 C C . ARG A 1 91 ? 0.576 -16.632 -5.042 1.00 64.88 91 ARG A C 1
ATOM 759 O O . ARG A 1 91 ? -0.231 -16.691 -5.953 1.00 64.88 91 ARG A O 1
ATOM 766 N N . GLY A 1 92 ? 1.768 -17.222 -5.117 1.00 59.44 92 GLY A N 1
ATOM 767 C CA . GLY A 1 92 ? 2.178 -18.017 -6.282 1.00 59.44 92 GLY A CA 1
ATOM 768 C C . GLY A 1 92 ? 2.438 -17.221 -7.572 1.00 59.44 92 GLY A C 1
ATOM 769 O O . GLY A 1 92 ? 2.606 -17.840 -8.622 1.00 59.44 92 GLY A O 1
ATOM 770 N N . GLY A 1 93 ? 2.504 -15.883 -7.515 1.00 62.81 93 GLY A N 1
ATOM 771 C CA . GLY A 1 93 ? 2.763 -15.044 -8.691 1.00 62.81 93 GLY A CA 1
ATOM 772 C C . GLY A 1 93 ? 1.595 -15.011 -9.677 1.00 62.81 93 GLY A C 1
ATOM 773 O O . GLY A 1 93 ? 1.813 -15.126 -10.887 1.00 62.81 93 GLY A O 1
ATOM 774 N N . GLU A 1 94 ? 0.370 -14.899 -9.148 1.00 78.75 94 GLU A N 1
ATOM 775 C CA . GLU A 1 94 ? -0.871 -14.693 -9.913 1.00 78.75 94 GLU A CA 1
ATOM 776 C C . GLU A 1 94 ? -0.768 -13.488 -10.851 1.00 78.75 94 GLU A C 1
ATOM 778 O O . GLU A 1 94 ? -1.288 -13.522 -11.964 1.00 78.75 94 GLU A O 1
ATOM 783 N N . GLN A 1 95 ? -0.059 -12.443 -10.423 1.00 88.38 95 GLN A N 1
ATOM 784 C CA . GLN A 1 95 ? 0.219 -11.272 -11.238 1.00 88.38 95 GLN A CA 1
ATOM 785 C C . GLN A 1 95 ? 1.670 -11.291 -11.694 1.00 88.38 95 GLN A C 1
ATOM 787 O O . GLN A 1 95 ? 2.586 -11.473 -10.887 1.00 88.38 95 GLN A O 1
ATOM 792 N N . ARG A 1 96 ? 1.869 -11.080 -12.998 1.00 94.12 96 ARG A N 1
ATOM 793 C CA . ARG A 1 96 ? 3.192 -10.965 -13.609 1.00 94.12 96 ARG A CA 1
ATOM 794 C C . ARG A 1 96 ? 3.236 -9.771 -14.537 1.00 94.12 96 ARG A C 1
ATOM 796 O O . ARG A 1 96 ? 2.397 -9.651 -15.431 1.00 94.12 96 ARG A O 1
ATOM 803 N N . PHE A 1 97 ? 4.226 -8.918 -14.339 1.00 95.88 97 PHE A N 1
ATOM 804 C CA . PHE A 1 97 ? 4.406 -7.700 -15.119 1.00 95.88 97 PHE A CA 1
ATOM 805 C C . PHE A 1 97 ? 5.875 -7.279 -15.136 1.00 95.88 97 PHE A C 1
ATOM 807 O O . PHE A 1 97 ? 6.689 -7.755 -14.346 1.00 95.88 97 PHE A O 1
ATOM 814 N N . VAL A 1 98 ? 6.222 -6.386 -16.052 1.00 95.88 98 VAL A N 1
ATOM 815 C CA . VAL A 1 98 ? 7.569 -5.831 -16.223 1.00 95.88 98 VAL A CA 1
ATOM 816 C C . VAL A 1 98 ? 7.511 -4.314 -16.121 1.00 95.88 98 VAL A C 1
ATOM 818 O O . VAL A 1 98 ? 6.492 -3.710 -16.453 1.00 95.88 98 VAL A O 1
ATOM 821 N N . MET A 1 99 ? 8.596 -3.677 -15.683 1.00 94.88 99 MET A N 1
ATOM 822 C CA . MET A 1 99 ? 8.713 -2.221 -15.794 1.00 94.88 99 MET A CA 1
ATOM 823 C C . MET A 1 99 ? 8.807 -1.836 -17.272 1.00 94.88 99 MET A C 1
ATOM 825 O O . MET A 1 99 ? 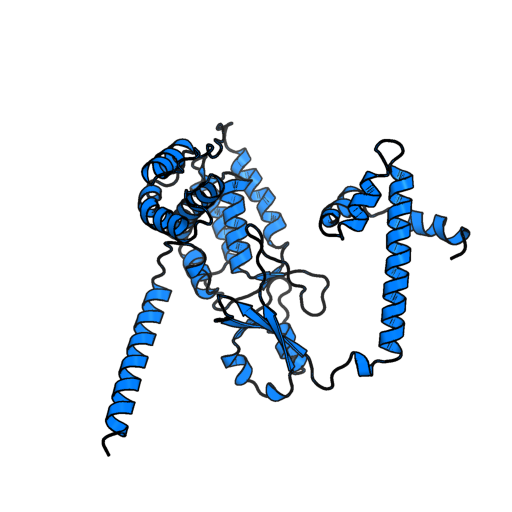9.675 -2.348 -17.981 1.00 94.88 99 MET A O 1
ATOM 829 N N . GLU A 1 100 ? 7.968 -0.899 -17.721 1.00 93.81 100 GLU A N 1
ATOM 830 C CA . GLU A 1 100 ? 8.006 -0.365 -19.093 1.00 93.81 100 GLU A CA 1
ATOM 831 C C . GLU A 1 100 ? 9.411 0.103 -19.460 1.00 93.81 100 GLU A C 1
ATOM 833 O O . GLU A 1 100 ? 9.932 -0.210 -20.528 1.00 93.81 100 GLU A O 1
ATOM 838 N N . ALA A 1 101 ? 10.052 0.785 -18.515 1.00 92.00 101 ALA A N 1
ATOM 839 C CA . ALA A 1 101 ? 11.372 1.348 -18.694 1.00 92.00 101 ALA A CA 1
ATOM 840 C C . ALA A 1 101 ? 12.467 0.307 -18.970 1.00 92.00 101 ALA A C 1
ATOM 842 O O . ALA A 1 101 ? 13.351 0.545 -19.789 1.00 92.00 101 ALA A O 1
ATOM 843 N N . GLU A 1 102 ? 12.416 -0.851 -18.309 1.00 93.12 102 GLU A N 1
ATOM 844 C CA . GLU A 1 102 ? 13.361 -1.942 -18.581 1.00 93.12 102 GLU A CA 1
ATOM 845 C C . GLU A 1 102 ? 13.029 -2.636 -19.895 1.00 93.12 102 GLU A C 1
ATOM 847 O O . GLU A 1 102 ? 13.916 -2.935 -20.692 1.00 93.12 102 GLU A O 1
ATOM 852 N N . PHE A 1 103 ? 11.738 -2.865 -20.129 1.00 94.44 103 PHE A N 1
ATOM 853 C CA . PHE A 1 103 ? 11.255 -3.601 -21.283 1.00 94.44 103 PHE A CA 1
ATOM 854 C C . PHE A 1 103 ? 11.525 -2.867 -22.601 1.00 94.44 103 PHE A C 1
ATOM 856 O O . PHE A 1 103 ? 12.090 -3.449 -23.525 1.00 94.44 103 PHE A O 1
ATOM 863 N N . PHE A 1 104 ? 11.184 -1.580 -22.694 1.00 92.81 104 PHE A N 1
ATOM 864 C CA . PHE A 1 104 ? 11.424 -0.793 -23.905 1.00 92.81 104 PHE A CA 1
ATOM 865 C C . PHE A 1 104 ? 12.909 -0.532 -24.139 1.00 92.81 104 PHE A C 1
ATOM 867 O O . PHE A 1 104 ? 13.365 -0.648 -25.278 1.00 92.81 104 PHE A O 1
ATOM 874 N N . LYS A 1 105 ? 13.689 -0.311 -23.071 1.00 90.56 105 LYS A N 1
ATOM 875 C CA . LYS A 1 105 ? 15.150 -0.233 -23.176 1.00 90.56 105 LYS A CA 1
ATOM 876 C C . LYS A 1 105 ? 15.737 -1.516 -23.765 1.00 90.56 105 LYS A C 1
ATOM 878 O O . LYS A 1 105 ? 16.555 -1.441 -24.674 1.00 90.56 105 LYS A O 1
ATOM 883 N N . ALA A 1 106 ? 15.295 -2.686 -23.303 1.00 91.50 106 ALA A N 1
ATOM 884 C CA . ALA A 1 106 ? 15.735 -3.975 -23.836 1.00 91.50 106 ALA A CA 1
ATOM 885 C C . ALA A 1 106 ? 15.383 -4.171 -25.325 1.00 91.50 106 ALA A C 1
ATOM 887 O O . ALA A 1 106 ? 16.059 -4.916 -26.031 1.00 91.50 106 ALA A O 1
ATOM 888 N N . LEU A 1 107 ? 14.348 -3.491 -25.824 1.00 90.88 107 LEU A N 1
ATOM 889 C CA . LEU A 1 107 ? 13.968 -3.497 -27.238 1.00 90.88 107 LEU A CA 1
ATOM 890 C C . LEU A 1 107 ? 14.646 -2.397 -28.070 1.00 90.88 107 LEU A C 1
ATOM 892 O O . LEU A 1 107 ? 14.387 -2.331 -29.272 1.00 90.88 107 LEU A O 1
ATOM 896 N N . ASN A 1 108 ? 15.503 -1.562 -27.468 1.00 88.06 108 ASN A N 1
ATOM 897 C CA . ASN A 1 108 ? 16.041 -0.336 -28.071 1.00 88.06 108 ASN A CA 1
ATOM 898 C C . ASN A 1 108 ? 14.932 0.600 -28.588 1.00 88.06 108 ASN A C 1
ATOM 900 O O . ASN A 1 108 ? 15.026 1.146 -29.686 1.00 88.06 108 ASN A O 1
ATOM 904 N N . ILE A 1 109 ? 13.854 0.735 -27.812 1.00 87.12 109 ILE A N 1
ATOM 905 C CA . ILE A 1 109 ? 12.742 1.645 -28.089 1.00 87.12 109 ILE A CA 1
ATOM 906 C C . ILE A 1 109 ? 12.854 2.829 -27.131 1.00 87.12 109 ILE A C 1
ATOM 908 O O . ILE A 1 109 ? 12.895 2.638 -25.913 1.00 87.12 109 ILE A O 1
ATOM 912 N N . ASP A 1 110 ? 12.873 4.042 -27.681 1.00 79.88 110 ASP A N 1
ATOM 913 C CA . ASP A 1 110 ? 12.809 5.262 -26.882 1.00 79.88 110 ASP A CA 1
ATOM 914 C C . ASP A 1 110 ? 11.468 5.350 -26.154 1.00 79.88 110 ASP A C 1
ATOM 916 O O . ASP A 1 110 ? 10.400 5.121 -26.726 1.00 79.88 110 ASP A O 1
ATOM 920 N N . PHE A 1 111 ? 11.521 5.701 -24.873 1.00 75.62 111 PHE A N 1
ATOM 921 C CA . PHE A 1 111 ? 10.337 5.876 -24.046 1.00 75.62 111 PHE A CA 1
ATOM 922 C C . PHE A 1 111 ? 10.521 7.071 -23.115 1.00 75.62 111 PHE A C 1
ATOM 924 O O . PHE A 1 111 ? 11.626 7.380 -22.659 1.00 75.62 111 PHE A O 1
ATOM 931 N N . VAL A 1 112 ? 9.416 7.749 -22.815 1.00 72.94 112 VAL A N 1
ATOM 932 C CA . VAL A 1 112 ? 9.425 8.885 -21.895 1.00 72.94 112 VAL A CA 1
ATOM 933 C C . VAL A 1 112 ? 9.517 8.357 -20.467 1.00 72.94 112 VAL A C 1
ATOM 935 O O . VAL A 1 112 ? 8.610 7.690 -19.971 1.00 72.94 112 VAL A O 1
ATOM 938 N N . LYS A 1 113 ? 10.629 8.655 -19.793 1.00 67.50 113 LYS A N 1
ATOM 939 C CA . LYS A 1 113 ? 10.806 8.356 -18.369 1.00 67.50 113 LYS A CA 1
ATOM 940 C C . LYS A 1 113 ? 10.044 9.383 -17.534 1.00 67.50 113 LYS A C 1
ATOM 942 O O . LYS A 1 113 ? 10.424 10.551 -17.508 1.00 67.50 113 LYS A O 1
ATOM 947 N N . ASN A 1 114 ? 9.029 8.948 -16.793 1.00 73.75 114 ASN A N 1
ATOM 948 C CA . ASN A 1 114 ? 8.554 9.708 -15.641 1.00 73.75 114 ASN A CA 1
ATOM 949 C C . ASN A 1 114 ? 9.513 9.446 -14.464 1.00 73.75 114 ASN A C 1
ATOM 951 O O . ASN A 1 114 ? 9.789 8.300 -14.118 1.00 73.75 114 ASN A O 1
ATOM 955 N N . GLN A 1 115 ? 10.073 10.505 -13.873 1.00 76.31 115 GLN A N 1
ATOM 956 C CA . GLN A 1 115 ? 11.096 10.366 -12.829 1.00 76.31 115 GLN A CA 1
ATOM 957 C C . GLN A 1 115 ? 10.538 9.803 -11.511 1.00 76.31 115 GLN A C 1
ATOM 959 O O . GLN A 1 115 ? 11.257 9.106 -10.790 1.00 76.31 115 GLN A O 1
ATOM 964 N N . ASN A 1 116 ? 9.267 10.071 -11.202 1.00 87.94 116 ASN A N 1
ATOM 965 C CA . ASN A 1 116 ? 8.651 9.680 -9.931 1.00 87.94 116 ASN A CA 1
ATOM 966 C C . ASN A 1 116 ? 7.833 8.390 -10.029 1.00 87.94 116 ASN A C 1
ATOM 968 O O . ASN A 1 116 ? 7.648 7.721 -9.011 1.00 87.94 116 ASN A O 1
ATOM 972 N N . VAL A 1 117 ? 7.379 8.030 -11.233 1.00 91.00 117 VAL A N 1
ATOM 973 C CA . VAL A 1 117 ? 6.509 6.875 -11.478 1.00 91.00 117 VAL A CA 1
ATOM 974 C C . VAL A 1 117 ? 7.105 5.988 -12.566 1.00 91.00 117 VAL A C 1
ATOM 976 O O . VAL A 1 117 ? 7.398 6.447 -13.664 1.00 91.00 117 VAL A O 1
ATOM 979 N N . LEU A 1 118 ? 7.245 4.695 -12.283 1.00 92.88 118 LEU A N 1
ATOM 980 C CA . LEU A 1 118 ? 7.599 3.678 -13.268 1.00 92.88 118 LEU A CA 1
ATOM 981 C C . LEU A 1 118 ? 6.352 2.862 -13.607 1.00 92.88 118 LEU A C 1
ATOM 983 O O . LEU A 1 118 ? 5.861 2.080 -12.788 1.00 92.88 118 LEU A O 1
ATOM 987 N N . HIS A 1 119 ? 5.848 3.047 -14.822 1.00 93.94 119 HIS A N 1
ATOM 988 C CA . HIS A 1 119 ? 4.726 2.279 -15.353 1.00 93.94 119 HIS A CA 1
ATOM 989 C C . HIS A 1 119 ? 5.121 0.827 -15.649 1.00 93.94 119 HIS A C 1
ATOM 991 O O . HIS A 1 119 ? 6.307 0.484 -15.753 1.00 93.94 119 HIS A O 1
ATOM 997 N N . THR A 1 120 ? 4.113 -0.038 -15.759 1.00 95.19 120 THR A N 1
ATOM 998 C CA . THR A 1 120 ? 4.311 -1.468 -16.005 1.00 95.19 120 THR A CA 1
ATOM 999 C C . THR A 1 120 ? 3.468 -1.978 -17.162 1.00 95.19 120 THR A C 1
ATOM 1001 O O . THR A 1 120 ? 2.392 -1.458 -17.462 1.00 95.19 120 THR A O 1
ATOM 1004 N N . ILE A 1 121 ? 3.967 -3.048 -17.776 1.00 94.19 121 ILE A N 1
ATOM 1005 C CA . ILE A 1 121 ? 3.263 -3.833 -18.786 1.00 94.19 121 ILE A CA 1
ATOM 1006 C C . ILE A 1 121 ? 3.002 -5.208 -18.189 1.00 94.19 121 ILE A C 1
ATOM 1008 O O . ILE A 1 121 ? 3.925 -5.862 -17.698 1.00 94.19 121 ILE A O 1
ATOM 1012 N N . ASP A 1 122 ? 1.755 -5.657 -18.233 1.00 94.00 122 ASP A N 1
ATOM 1013 C CA . ASP A 1 122 ? 1.412 -7.032 -17.899 1.00 94.00 122 ASP A CA 1
ATOM 1014 C C . ASP A 1 122 ? 2.072 -8.016 -18.879 1.00 94.00 122 ASP A C 1
ATOM 1016 O O . ASP A 1 122 ? 2.388 -7.689 -20.025 1.00 94.00 122 ASP A O 1
ATOM 1020 N N . MET A 1 123 ? 2.324 -9.242 -18.420 1.00 92.94 123 MET A N 1
ATOM 1021 C CA . MET A 1 123 ? 3.045 -10.214 -19.245 1.00 92.94 123 MET A CA 1
ATOM 1022 C C . MET A 1 123 ? 2.293 -10.620 -20.517 1.00 92.94 123 MET A C 1
ATOM 1024 O O . MET A 1 123 ? 2.945 -10.988 -21.493 1.00 92.94 123 MET A O 1
ATOM 1028 N N . GLU A 1 124 ? 0.961 -10.562 -20.526 1.00 92.06 124 GLU A N 1
ATOM 1029 C CA . GLU A 1 124 ? 0.159 -10.859 -21.716 1.00 92.06 124 GLU A CA 1
ATOM 1030 C C . GLU A 1 124 ? 0.368 -9.781 -22.788 1.00 92.06 124 GLU A C 1
ATOM 1032 O O . GLU A 1 124 ? 0.692 -10.093 -23.935 1.00 92.06 124 GLU A O 1
ATOM 1037 N N . GLU A 1 125 ? 0.300 -8.503 -22.415 1.00 93.56 125 GLU A N 1
ATOM 1038 C CA . GLU A 1 125 ? 0.618 -7.400 -23.313 1.00 93.56 125 GLU A CA 1
ATOM 1039 C C . GLU A 1 125 ? 2.086 -7.443 -23.761 1.00 93.56 125 GLU A C 1
ATOM 1041 O O . GLU A 1 125 ? 2.361 -7.257 -24.949 1.00 93.56 125 GLU A O 1
ATOM 1046 N N . ALA A 1 126 ? 3.031 -7.723 -22.858 1.00 93.50 126 ALA A N 1
ATOM 1047 C CA . ALA A 1 126 ? 4.451 -7.801 -23.199 1.00 93.50 126 ALA A CA 1
ATOM 1048 C C . ALA A 1 126 ? 4.731 -8.882 -24.260 1.00 93.50 126 ALA A C 1
ATOM 1050 O O . ALA A 1 126 ? 5.503 -8.643 -25.192 1.00 93.50 126 ALA A O 1
ATOM 1051 N N . GLN A 1 127 ? 4.068 -10.042 -24.170 1.00 93.56 127 GLN A N 1
ATOM 1052 C CA . GLN A 1 127 ? 4.189 -11.138 -25.145 1.00 93.56 127 GLN A CA 1
ATOM 1053 C C . GLN A 1 127 ? 3.737 -10.743 -26.554 1.00 93.56 127 GLN A C 1
ATOM 1055 O O . GLN A 1 127 ? 4.289 -11.241 -27.539 1.00 93.56 127 GLN A O 1
ATOM 1060 N N . ASN A 1 128 ? 2.779 -9.822 -26.657 1.00 93.44 128 ASN A N 1
ATOM 1061 C CA . ASN A 1 128 ? 2.262 -9.331 -27.932 1.00 93.44 128 ASN A CA 1
ATOM 1062 C C . ASN A 1 128 ? 3.194 -8.310 -28.610 1.00 93.44 128 ASN A C 1
ATOM 1064 O O . ASN A 1 128 ? 2.980 -7.952 -29.771 1.00 93.44 128 ASN A O 1
ATOM 1068 N N . LYS A 1 129 ? 4.246 -7.831 -27.929 1.00 92.69 129 LYS A N 1
ATOM 1069 C CA . LYS A 1 129 ? 5.183 -6.849 -28.494 1.00 92.69 129 LYS A CA 1
ATOM 1070 C C . LYS A 1 129 ? 6.250 -7.527 -29.357 1.00 92.69 129 LYS A C 1
ATOM 1072 O O . LYS A 1 129 ? 6.835 -8.561 -29.017 1.00 92.69 129 LYS A O 1
ATOM 1077 N N . ARG A 1 130 ? 6.571 -6.895 -30.490 1.00 88.44 130 ARG A N 1
ATOM 1078 C CA . ARG A 1 130 ? 7.648 -7.344 -31.382 1.00 88.44 130 ARG A CA 1
ATOM 1079 C C . ARG A 1 130 ? 8.980 -7.337 -30.629 1.00 88.44 130 ARG A C 1
ATOM 1081 O O . ARG A 1 130 ? 9.339 -6.351 -30.004 1.00 88.44 130 ARG A O 1
ATOM 1088 N N . GLY A 1 131 ? 9.737 -8.426 -30.744 1.00 86.25 131 GLY A N 1
ATOM 1089 C CA . GLY A 1 131 ? 11.045 -8.548 -30.096 1.00 86.25 131 GLY A CA 1
ATOM 1090 C C . GLY A 1 131 ? 11.011 -9.158 -28.695 1.00 86.25 131 GLY A C 1
ATOM 1091 O O . GLY A 1 131 ? 12.082 -9.442 -28.176 1.00 86.25 131 GLY A O 1
ATOM 1092 N N . PHE A 1 132 ? 9.835 -9.484 -28.140 1.00 90.88 132 PHE A N 1
ATOM 1093 C CA . PHE A 1 132 ? 9.705 -10.180 -26.851 1.00 90.88 132 PHE A CA 1
ATOM 1094 C C . PHE A 1 132 ? 10.620 -11.414 -26.731 1.00 90.88 132 PHE A C 1
ATOM 1096 O O . PHE A 1 132 ? 11.337 -11.567 -25.750 1.00 90.88 132 PHE A O 1
ATOM 1103 N N . LYS A 1 133 ? 10.684 -12.258 -27.775 1.00 91.62 133 LYS A N 1
ATOM 1104 C CA . LYS A 1 133 ? 11.528 -13.475 -27.809 1.00 91.62 133 LYS A CA 1
ATOM 1105 C C . LYS A 1 133 ? 13.043 -13.206 -27.750 1.00 91.62 133 LYS A C 1
ATOM 1107 O O . LYS A 1 133 ? 13.819 -14.151 -27.615 1.00 91.62 133 LYS A O 1
ATOM 1112 N N . LYS A 1 134 ? 13.468 -11.949 -27.913 1.00 90.94 134 LYS A N 1
ATOM 1113 C CA . LYS A 1 134 ? 14.871 -11.526 -27.819 1.00 90.94 134 LYS A CA 1
ATOM 1114 C C . LYS A 1 134 ? 15.273 -11.154 -26.391 1.00 90.94 134 LYS A C 1
ATOM 1116 O O . LYS A 1 134 ? 16.457 -10.960 -26.164 1.00 90.94 134 LYS A O 1
ATOM 1121 N N . ILE A 1 135 ? 14.319 -11.054 -25.468 1.00 93.62 135 ILE A N 1
ATOM 1122 C CA . ILE A 1 135 ? 14.542 -10.673 -24.074 1.00 93.62 135 ILE A CA 1
ATOM 1123 C C . ILE A 1 135 ? 14.574 -11.929 -23.206 1.00 93.62 135 ILE A C 1
ATOM 1125 O O . ILE A 1 135 ? 13.780 -12.852 -23.400 1.00 93.62 135 ILE A O 1
ATOM 1129 N N . GLU A 1 136 ? 15.473 -11.945 -22.229 1.00 93.44 136 GLU A N 1
ATOM 1130 C CA . GLU A 1 136 ? 15.447 -12.910 -21.133 1.00 93.44 136 GLU A CA 1
ATOM 1131 C C . GLU A 1 136 ? 14.825 -12.284 -19.888 1.00 93.44 136 GLU A C 1
ATOM 1133 O O . GLU A 1 136 ? 15.070 -11.124 -19.559 1.00 93.44 136 GLU A O 1
ATOM 1138 N N . PHE A 1 137 ? 14.000 -13.055 -19.182 1.00 94.19 137 PHE A N 1
ATOM 1139 C CA . PHE A 1 137 ? 13.290 -12.569 -18.005 1.00 94.19 137 PHE A CA 1
ATOM 1140 C C . PHE A 1 137 ? 13.830 -13.225 -16.746 1.00 94.19 137 PHE A C 1
ATOM 1142 O O . PHE A 1 137 ? 13.838 -14.452 -16.631 1.00 94.19 137 PHE A O 1
ATOM 1149 N N . ILE A 1 138 ? 14.213 -12.405 -15.770 1.00 94.00 138 ILE A N 1
ATOM 1150 C CA . ILE A 1 138 ? 14.529 -12.877 -14.424 1.00 94.00 138 ILE A CA 1
ATOM 1151 C C . ILE A 1 138 ? 13.305 -12.712 -13.526 1.00 94.00 138 ILE A C 1
ATOM 1153 O O . ILE A 1 138 ? 12.720 -11.633 -13.434 1.00 94.00 138 ILE A O 1
ATOM 1157 N N . ARG A 1 139 ? 12.908 -13.796 -12.855 1.00 93.62 139 ARG A N 1
ATOM 1158 C CA . ARG A 1 139 ? 11.796 -13.774 -11.898 1.00 93.62 139 ARG A CA 1
ATOM 1159 C C . ARG A 1 139 ? 12.182 -12.923 -10.693 1.00 93.62 139 ARG A C 1
ATOM 1161 O O . ARG A 1 139 ? 13.202 -13.181 -10.054 1.00 93.62 139 ARG A O 1
ATOM 1168 N N . TYR A 1 140 ? 11.354 -11.939 -10.369 1.00 94.19 140 TYR A N 1
ATOM 1169 C CA . TYR A 1 140 ? 11.595 -10.997 -9.288 1.00 94.19 140 TYR A CA 1
ATOM 1170 C C . TYR A 1 140 ? 10.368 -10.924 -8.364 1.00 94.19 140 TYR A C 1
ATOM 1172 O O . TYR A 1 140 ? 9.459 -10.126 -8.595 1.00 94.19 140 TYR A O 1
ATOM 1180 N N . PRO A 1 141 ? 10.291 -11.760 -7.314 1.00 92.31 141 PRO A N 1
ATOM 1181 C CA . PRO A 1 141 ? 9.151 -11.730 -6.404 1.00 92.31 141 PRO A CA 1
ATOM 1182 C C . PRO A 1 141 ? 9.127 -10.416 -5.617 1.00 92.31 141 PRO A C 1
ATOM 1184 O O . PRO A 1 141 ? 10.132 -10.040 -5.003 1.00 92.31 141 PRO A O 1
ATOM 1187 N N . ILE A 1 142 ? 7.977 -9.737 -5.593 1.00 91.31 142 ILE A N 1
ATOM 1188 C CA . ILE A 1 142 ? 7.800 -8.535 -4.775 1.00 91.31 142 ILE A CA 1
ATOM 1189 C C . ILE A 1 142 ? 7.775 -8.948 -3.305 1.00 91.31 142 ILE A C 1
ATOM 1191 O O . ILE A 1 142 ? 6.851 -9.603 -2.819 1.00 91.31 142 ILE A O 1
ATOM 1195 N N . ARG A 1 143 ? 8.830 -8.568 -2.586 1.00 90.25 143 ARG A N 1
ATOM 1196 C CA . ARG A 1 143 ? 8.969 -8.843 -1.156 1.00 90.25 143 ARG A CA 1
ATOM 1197 C C . ARG A 1 143 ? 8.256 -7.766 -0.345 1.00 90.25 143 ARG A C 1
ATOM 1199 O O . ARG A 1 143 ? 8.221 -6.602 -0.731 1.00 90.25 143 ARG A O 1
ATOM 1206 N N . ARG A 1 144 ? 7.722 -8.158 0.810 1.00 86.06 144 ARG A N 1
ATOM 1207 C CA . ARG A 1 144 ? 7.078 -7.256 1.772 1.00 86.06 144 ARG A CA 1
ATOM 1208 C C . ARG A 1 144 ? 7.541 -7.608 3.175 1.00 86.06 144 ARG A C 1
ATOM 1210 O O . ARG A 1 144 ? 7.620 -8.789 3.515 1.00 86.06 144 ARG A O 1
ATOM 1217 N N . ALA A 1 145 ? 7.852 -6.597 3.976 1.00 86.00 145 ALA A N 1
ATOM 1218 C CA . ALA A 1 145 ? 7.925 -6.767 5.421 1.00 86.00 145 ALA A CA 1
ATOM 1219 C C . ALA A 1 145 ? 6.512 -6.628 6.009 1.00 86.00 145 ALA A C 1
ATOM 1221 O O . ALA A 1 145 ? 5.620 -6.116 5.334 1.00 86.00 145 ALA A O 1
ATOM 1222 N N . LYS A 1 146 ? 6.302 -7.036 7.272 1.00 78.62 146 LYS A N 1
ATOM 1223 C CA . LYS A 1 146 ? 4.977 -6.912 7.916 1.00 78.62 146 LYS A CA 1
ATOM 1224 C C . LYS A 1 146 ? 4.442 -5.476 7.823 1.00 78.62 146 LYS A C 1
ATOM 1226 O O . LYS A 1 146 ? 3.280 -5.275 7.492 1.00 78.62 146 LYS A O 1
ATOM 1231 N N . HIS A 1 147 ? 5.310 -4.493 8.067 1.00 76.50 147 HIS A N 1
ATOM 1232 C CA . HIS A 1 147 ? 4.896 -3.098 8.201 1.00 76.50 147 HIS A CA 1
ATOM 1233 C C . HIS A 1 147 ? 5.390 -2.154 7.099 1.00 76.50 147 HIS A C 1
ATOM 1235 O O . HIS A 1 147 ? 4.985 -0.995 7.103 1.00 76.50 147 HIS A O 1
ATOM 1241 N N . ARG A 1 148 ? 6.237 -2.619 6.169 1.00 83.12 148 ARG A N 1
ATOM 1242 C CA . ARG A 1 148 ? 6.921 -1.751 5.199 1.00 83.12 148 ARG A CA 1
ATOM 1243 C C . ARG A 1 148 ? 7.062 -2.401 3.827 1.00 83.12 148 ARG A C 1
ATOM 1245 O O . ARG A 1 148 ? 7.357 -3.600 3.731 1.00 83.12 148 ARG A O 1
ATOM 1252 N N . ALA A 1 149 ? 6.917 -1.598 2.780 1.00 85.31 149 ALA A N 1
ATOM 1253 C CA . ALA A 1 149 ? 7.275 -1.985 1.426 1.00 85.31 149 ALA A CA 1
ATOM 1254 C C . ALA A 1 149 ? 8.787 -2.255 1.326 1.00 85.31 149 ALA A C 1
ATOM 1256 O O . ALA A 1 149 ? 9.599 -1.562 1.943 1.00 85.31 149 ALA A O 1
ATOM 1257 N N . VAL A 1 150 ? 9.189 -3.267 0.550 1.00 88.69 150 VAL A N 1
ATOM 1258 C CA . VAL A 1 150 ? 10.614 -3.499 0.271 1.00 88.69 150 VAL A CA 1
ATOM 1259 C C . VAL A 1 150 ? 11.020 -2.636 -0.925 1.00 88.69 150 VAL A C 1
ATOM 1261 O O . VAL A 1 150 ? 10.418 -2.787 -1.990 1.00 88.69 150 VAL A O 1
ATOM 1264 N N . PRO A 1 151 ? 12.024 -1.751 -0.783 1.00 92.19 151 PRO A N 1
ATOM 1265 C CA . PRO A 1 151 ? 12.480 -0.919 -1.886 1.00 92.19 151 PRO A CA 1
ATOM 1266 C C . PRO A 1 151 ? 13.051 -1.751 -3.037 1.00 92.19 151 PRO A C 1
ATOM 1268 O O . PRO A 1 151 ? 13.783 -2.721 -2.833 1.00 92.19 151 PRO A O 1
ATOM 1271 N N . ILE A 1 152 ? 12.744 -1.331 -4.257 1.00 92.12 152 ILE A N 1
ATOM 1272 C CA . ILE A 1 152 ? 13.194 -1.921 -5.513 1.00 92.12 152 ILE A CA 1
ATOM 1273 C C . ILE A 1 152 ? 14.031 -0.870 -6.234 1.00 92.12 152 ILE A C 1
ATOM 1275 O O . ILE A 1 152 ? 13.582 0.255 -6.452 1.00 92.12 152 ILE A O 1
ATOM 1279 N N . LYS A 1 153 ? 15.258 -1.234 -6.614 1.00 91.44 153 LYS A N 1
ATOM 1280 C CA . LYS A 1 153 ? 16.141 -0.341 -7.372 1.00 91.44 153 LYS A CA 1
ATOM 1281 C C . LYS A 1 153 ? 15.524 -0.025 -8.738 1.00 91.44 153 LYS A C 1
ATOM 1283 O O . LYS A 1 153 ? 15.054 -0.949 -9.412 1.00 91.44 153 LYS A O 1
ATOM 1288 N N . GLY A 1 154 ? 15.516 1.247 -9.127 1.00 89.06 154 GLY A N 1
ATOM 1289 C CA . GLY A 1 154 ? 15.042 1.693 -10.435 1.00 89.06 154 GLY A CA 1
ATOM 1290 C C . GLY A 1 154 ? 15.985 1.305 -11.586 1.00 89.06 154 GLY A C 1
ATOM 1291 O O . GLY A 1 154 ? 17.141 0.945 -11.343 1.00 89.06 154 GLY A O 1
ATOM 1292 N N . PRO A 1 155 ? 15.517 1.366 -12.844 1.00 85.69 155 PRO A N 1
ATOM 1293 C CA . PRO A 1 155 ? 16.343 1.076 -14.015 1.00 85.69 155 PRO A CA 1
ATOM 1294 C C . PRO A 1 155 ? 17.452 2.120 -14.183 1.00 85.69 155 PRO A C 1
ATOM 1296 O O . PRO A 1 155 ? 17.162 3.305 -14.348 1.00 85.69 155 PRO A O 1
ATOM 1299 N N . ASP A 1 156 ? 18.713 1.681 -14.172 1.00 73.44 156 ASP A N 1
ATOM 1300 C CA . ASP A 1 156 ? 19.901 2.532 -14.375 1.00 73.44 156 ASP A CA 1
ATOM 1301 C C . ASP A 1 156 ? 20.012 3.739 -13.425 1.00 73.44 156 ASP A C 1
ATOM 1303 O O . ASP A 1 156 ? 20.613 4.755 -13.768 1.00 73.44 156 ASP A O 1
ATOM 1307 N N . SER A 1 157 ? 19.416 3.653 -12.235 1.00 77.50 157 SER A N 1
ATOM 1308 C CA . SER A 1 157 ? 19.429 4.728 -11.242 1.00 77.50 157 SER A CA 1
ATOM 1309 C C . SER A 1 157 ? 19.765 4.185 -9.864 1.00 77.50 157 SER A C 1
ATOM 1311 O O . SER A 1 157 ? 19.338 3.082 -9.523 1.00 77.50 157 SER A O 1
ATOM 1313 N N . ASP A 1 158 ? 20.406 4.995 -9.026 1.00 81.38 158 ASP A N 1
ATOM 1314 C CA . ASP A 1 158 ? 20.542 4.712 -7.589 1.00 81.38 158 ASP A CA 1
ATOM 1315 C C . ASP A 1 158 ? 19.280 5.054 -6.783 1.00 81.38 158 ASP A C 1
ATOM 1317 O O . ASP A 1 158 ? 19.262 4.981 -5.557 1.00 81.38 158 ASP A O 1
ATOM 1321 N N . GLU A 1 159 ? 18.198 5.377 -7.486 1.00 88.75 159 GLU A N 1
ATOM 1322 C CA . GLU A 1 159 ? 16.899 5.665 -6.906 1.00 88.75 159 GLU A CA 1
ATOM 1323 C C . GLU A 1 159 ? 16.109 4.392 -6.614 1.00 88.75 159 GLU A C 1
ATOM 1325 O O . GLU A 1 159 ? 16.181 3.384 -7.329 1.00 88.75 159 GLU A O 1
ATOM 1330 N N . PHE A 1 160 ? 15.306 4.470 -5.556 1.00 92.44 160 PHE A N 1
ATOM 1331 C CA . PHE A 1 160 ? 14.486 3.367 -5.084 1.00 92.44 160 PHE A CA 1
ATOM 1332 C C . PHE A 1 160 ? 13.002 3.673 -5.217 1.00 92.44 160 PHE A C 1
ATOM 1334 O O . PHE A 1 160 ? 12.519 4.769 -4.917 1.00 92.44 160 PHE A O 1
ATOM 1341 N N . TYR A 1 161 ? 12.278 2.640 -5.617 1.00 94.19 161 TYR A N 1
ATOM 1342 C CA . TYR A 1 161 ? 10.853 2.667 -5.858 1.00 94.19 161 TYR A CA 1
ATOM 1343 C C . TYR A 1 161 ? 10.176 1.567 -5.049 1.00 94.19 161 TYR A C 1
ATOM 1345 O O . TYR A 1 161 ? 10.794 0.576 -4.665 1.00 94.19 161 TYR A O 1
ATOM 1353 N N . VAL A 1 162 ? 8.891 1.728 -4.796 1.00 95.38 162 VAL A N 1
ATOM 1354 C CA . VAL A 1 162 ? 8.033 0.723 -4.168 1.00 95.38 162 VAL A CA 1
ATOM 1355 C C . VAL A 1 162 ? 6.769 0.586 -4.999 1.00 95.38 162 VAL A C 1
ATOM 1357 O O . VAL A 1 162 ? 6.432 1.486 -5.765 1.00 95.38 162 VAL A O 1
ATOM 1360 N N . LEU A 1 163 ? 6.068 -0.539 -4.890 1.00 95.50 163 LEU A N 1
ATOM 1361 C CA . LEU A 1 163 ? 4.795 -0.693 -5.588 1.00 95.50 163 LEU A CA 1
ATOM 1362 C C . LEU A 1 163 ? 3.793 0.346 -5.056 1.00 95.50 163 LEU A C 1
ATOM 1364 O O . LEU A 1 163 ? 3.684 0.536 -3.845 1.00 95.50 163 LEU A O 1
ATOM 1368 N N . ALA A 1 164 ? 3.062 1.010 -5.946 1.00 95.75 164 ALA A N 1
ATOM 1369 C CA . ALA A 1 164 ? 2.233 2.165 -5.605 1.00 95.75 164 ALA A CA 1
ATOM 1370 C C . ALA A 1 164 ? 1.160 1.852 -4.548 1.00 95.75 164 ALA A C 1
ATOM 1372 O O . ALA A 1 164 ? 0.966 2.607 -3.598 1.00 95.75 164 ALA A O 1
ATOM 1373 N N . VAL A 1 165 ? 0.522 0.684 -4.657 1.00 95.12 165 VAL A N 1
ATOM 1374 C CA . VAL A 1 165 ? -0.419 0.180 -3.645 1.00 95.12 165 VAL A CA 1
ATOM 1375 C C . VAL A 1 165 ? 0.246 -0.071 -2.288 1.00 95.12 165 VAL A C 1
ATOM 1377 O O . VAL A 1 165 ? -0.364 0.200 -1.258 1.00 95.12 165 VAL A O 1
ATOM 1380 N N . ASP A 1 166 ? 1.489 -0.563 -2.258 1.00 95.12 166 ASP A N 1
ATOM 1381 C CA . ASP A 1 166 ? 2.206 -0.770 -0.995 1.00 95.12 166 ASP A CA 1
ATOM 1382 C C . ASP A 1 166 ? 2.551 0.572 -0.336 1.00 95.12 166 ASP A C 1
ATOM 1384 O O . ASP A 1 166 ? 2.439 0.695 0.881 1.00 95.12 166 ASP A O 1
ATOM 1388 N N . LEU A 1 167 ? 2.887 1.593 -1.133 1.00 95.19 167 LEU A N 1
ATOM 1389 C CA . LEU A 1 167 ? 3.120 2.951 -0.641 1.00 95.19 167 LEU A CA 1
ATOM 1390 C C . LEU A 1 167 ? 1.854 3.576 -0.041 1.00 95.19 167 LEU A C 1
ATOM 1392 O O . LEU A 1 167 ? 1.933 4.169 1.032 1.00 95.19 167 LEU A O 1
ATOM 1396 N N . LEU A 1 168 ? 0.696 3.423 -0.695 1.00 95.50 168 LEU A N 1
ATOM 1397 C CA . LEU A 1 168 ? -0.579 3.915 -0.163 1.00 95.50 168 LEU A CA 1
ATOM 1398 C C . LEU A 1 168 ? -0.925 3.237 1.171 1.00 95.50 168 LEU A C 1
ATOM 1400 O O . LEU A 1 168 ? -1.267 3.915 2.137 1.00 95.50 168 LEU A O 1
ATOM 1404 N N . ILE A 1 169 ? -0.808 1.908 1.246 1.00 95.06 169 ILE A N 1
ATOM 1405 C CA . ILE A 1 169 ? -1.096 1.150 2.474 1.00 95.06 169 ILE A CA 1
ATOM 1406 C C . ILE A 1 169 ? -0.130 1.553 3.598 1.00 95.06 169 ILE A C 1
ATOM 1408 O O . ILE A 1 169 ? -0.560 1.763 4.731 1.00 95.06 169 ILE A O 1
ATOM 1412 N N . GLU A 1 170 ? 1.164 1.706 3.299 1.00 94.12 170 GLU A N 1
ATOM 1413 C CA . GLU A 1 170 ? 2.164 2.184 4.264 1.00 94.12 170 GLU A CA 1
ATOM 1414 C C . GLU A 1 170 ? 1.852 3.607 4.749 1.00 94.12 170 GLU A C 1
ATOM 1416 O O . GLU A 1 170 ? 1.939 3.883 5.947 1.00 94.12 170 GLU A O 1
ATOM 1421 N N . PHE A 1 171 ? 1.428 4.494 3.846 1.00 94.06 171 PHE A N 1
ATOM 1422 C CA . PHE A 1 171 ? 1.016 5.853 4.183 1.00 94.06 171 PHE A CA 1
ATOM 1423 C C . PHE A 1 171 ? -0.199 5.872 5.122 1.00 94.06 171 PHE A C 1
ATOM 1425 O O . PHE A 1 171 ? -0.139 6.495 6.183 1.00 94.06 171 PHE A O 1
ATOM 1432 N N . LEU A 1 172 ? -1.267 5.140 4.784 1.00 95.19 172 LEU A N 1
ATOM 1433 C CA . LEU A 1 172 ? -2.468 5.036 5.620 1.00 95.19 172 LEU A CA 1
ATOM 1434 C C . LEU A 1 172 ? -2.152 4.426 6.989 1.00 95.19 172 LEU A C 1
ATOM 1436 O O . LEU A 1 172 ? -2.598 4.942 8.011 1.00 95.19 172 LEU A O 1
ATOM 1440 N N . ARG A 1 173 ? -1.317 3.382 7.039 1.00 94.38 173 ARG A N 1
ATOM 1441 C CA . ARG A 1 173 ? -0.844 2.802 8.304 1.00 94.38 173 ARG A CA 1
ATOM 1442 C C . ARG A 1 173 ? -0.103 3.833 9.155 1.00 94.38 173 ARG A C 1
ATOM 1444 O O . ARG A 1 173 ? -0.285 3.869 10.370 1.00 94.38 173 ARG A O 1
ATOM 1451 N N . ASN A 1 174 ? 0.730 4.670 8.540 1.00 92.38 174 ASN A N 1
ATOM 1452 C CA . ASN A 1 174 ? 1.458 5.707 9.261 1.00 92.38 174 ASN A CA 1
ATOM 1453 C C . ASN A 1 174 ? 0.516 6.802 9.794 1.00 92.38 174 ASN A C 1
ATOM 1455 O O . ASN A 1 174 ? 0.716 7.269 10.912 1.00 92.38 174 ASN A O 1
ATOM 1459 N N . LEU A 1 175 ? -0.544 7.163 9.061 1.00 92.75 175 LEU A N 1
ATOM 1460 C CA . LEU A 1 175 ? -1.613 8.025 9.589 1.00 92.75 175 LEU A CA 1
ATOM 1461 C C . LEU A 1 175 ? -2.311 7.392 10.801 1.00 92.75 175 LEU A C 1
ATOM 1463 O O . LEU A 1 175 ? -2.511 8.067 11.808 1.00 92.75 175 LEU A O 1
ATOM 1467 N N . ILE A 1 176 ? -2.624 6.096 10.722 1.00 93.50 176 ILE A N 1
ATOM 1468 C CA . ILE A 1 176 ? -3.330 5.354 11.774 1.00 93.50 176 ILE A CA 1
ATOM 1469 C C . ILE A 1 176 ? -2.486 5.215 13.048 1.00 93.50 176 ILE A C 1
ATOM 1471 O O . ILE A 1 176 ? -2.954 5.559 14.127 1.00 93.50 176 ILE A O 1
ATOM 1475 N N . PHE A 1 177 ? -1.255 4.707 12.953 1.00 91.88 177 PHE A N 1
ATOM 1476 C CA . PHE A 1 177 ? -0.450 4.380 14.140 1.00 91.88 177 PHE A CA 1
ATOM 1477 C C . PHE A 1 177 ? 0.662 5.374 14.438 1.00 91.88 177 PHE A C 1
ATOM 1479 O O . PHE A 1 177 ? 0.979 5.591 15.603 1.00 91.88 177 PHE A O 1
ATOM 1486 N N . GLY A 1 178 ? 1.278 5.949 13.406 1.00 90.50 178 GLY A N 1
ATOM 1487 C CA . GLY A 1 178 ? 2.375 6.899 13.581 1.00 90.50 178 GLY A CA 1
ATOM 1488 C C . GLY A 1 178 ? 1.878 8.257 14.062 1.00 90.50 178 GLY A C 1
ATOM 1489 O O . GLY A 1 178 ? 2.464 8.842 14.965 1.00 90.50 178 GLY A O 1
ATOM 1490 N N . TYR A 1 179 ? 0.783 8.730 13.471 1.00 88.81 179 TYR A N 1
ATOM 1491 C CA . TYR A 1 179 ? 0.197 10.036 13.770 1.00 88.81 179 TYR A CA 1
ATOM 1492 C C . TYR A 1 179 ? -1.090 9.971 14.590 1.00 88.81 179 TYR A C 1
ATOM 1494 O O . TYR A 1 179 ? -1.565 11.018 15.024 1.00 88.81 179 TYR A O 1
ATOM 1502 N N . LYS A 1 180 ? -1.686 8.778 14.739 1.00 90.19 180 LYS A N 1
ATOM 1503 C CA . LYS A 1 180 ? -2.996 8.577 15.382 1.00 90.19 180 LYS A CA 1
ATOM 1504 C C . LYS A 1 180 ? -4.052 9.568 14.884 1.00 90.19 180 LYS A C 1
ATOM 1506 O O . LYS A 1 180 ? -4.914 10.027 15.632 1.00 90.19 180 LYS A O 1
ATOM 1511 N N . ALA A 1 181 ? -3.986 9.874 13.588 1.00 89.31 181 ALA A N 1
ATOM 1512 C CA . ALA A 1 181 ? -4.716 10.959 12.940 1.00 89.31 181 ALA A CA 1
ATOM 1513 C C . ALA A 1 181 ? -6.232 10.885 13.178 1.00 89.31 181 ALA A C 1
ATOM 1515 O O . ALA A 1 181 ? -6.912 11.905 13.271 1.00 89.31 181 ALA A O 1
ATOM 1516 N N . PHE A 1 182 ? -6.758 9.669 13.308 1.00 90.62 182 PHE A N 1
ATOM 1517 C CA . PHE A 1 182 ? -8.187 9.421 13.428 1.00 90.62 182 PHE A CA 1
ATOM 1518 C C . PHE A 1 182 ? -8.691 9.286 14.865 1.00 90.62 182 PHE A C 1
ATOM 1520 O O . PHE A 1 182 ? -9.896 9.207 15.060 1.00 90.62 182 PHE A O 1
ATOM 1527 N N . GLN A 1 183 ? -7.826 9.313 15.880 1.00 88.75 183 GLN A N 1
ATOM 1528 C CA . GLN A 1 183 ? -8.277 9.347 17.280 1.00 88.75 183 GLN A CA 1
ATOM 1529 C C . GLN A 1 183 ? -8.728 10.753 17.711 1.00 88.75 183 GLN A C 1
ATOM 1531 O O . GLN A 1 183 ? -9.419 10.913 18.708 1.00 88.75 183 GLN A O 1
ATOM 1536 N N . LYS A 1 184 ? -8.378 11.784 16.931 1.00 75.38 184 LYS A N 1
ATOM 1537 C CA . LYS A 1 184 ? -8.623 13.201 17.248 1.00 75.38 184 LYS A CA 1
ATOM 1538 C C . LYS A 1 184 ? -9.851 13.808 16.554 1.00 75.38 184 LYS A C 1
ATOM 1540 O O . LYS A 1 184 ? -9.992 15.023 16.525 1.00 75.38 184 LYS A O 1
ATOM 1545 N N . LYS A 1 185 ? -10.718 12.995 15.933 1.00 79.00 185 LYS A N 1
ATOM 1546 C CA . LYS A 1 185 ? -11.854 13.463 15.099 1.00 79.00 185 LYS A CA 1
ATOM 1547 C C . LYS A 1 185 ? -11.448 14.362 13.929 1.00 79.00 185 LYS A C 1
ATOM 1549 O O . LYS A 1 185 ? -12.226 15.187 13.462 1.00 79.00 185 LYS A O 1
ATOM 1554 N N . LEU A 1 186 ? -10.229 14.183 13.421 1.00 76.38 186 LEU A N 1
ATOM 1555 C CA . LEU A 1 186 ? -9.648 15.074 12.416 1.00 76.38 186 LEU A CA 1
ATOM 1556 C C . LEU A 1 186 ? -9.869 14.637 10.977 1.00 76.38 186 LEU A C 1
ATOM 1558 O O . LEU A 1 186 ? -9.260 15.231 10.095 1.00 76.38 186 LEU A O 1
ATOM 1562 N N . PHE A 1 187 ? -10.704 13.628 10.710 1.00 86.94 187 PHE A N 1
ATOM 1563 C CA . PHE A 1 187 ? -10.838 13.077 9.358 1.00 86.94 187 PHE A CA 1
ATOM 1564 C C . PHE A 1 187 ? -11.086 14.170 8.305 1.00 86.94 187 PHE A C 1
ATOM 1566 O O . PHE A 1 187 ? -10.362 14.237 7.315 1.00 86.94 187 PHE A O 1
ATOM 1573 N N . GLU A 1 188 ? -12.011 15.093 8.577 1.00 87.31 188 GLU A N 1
ATOM 1574 C CA . GLU A 1 188 ? -12.326 16.199 7.664 1.00 87.31 188 GLU A CA 1
ATOM 1575 C C . GLU A 1 188 ? -11.160 17.178 7.467 1.00 87.31 188 GLU A C 1
ATOM 1577 O O . GLU A 1 188 ? -10.983 17.710 6.372 1.00 87.31 188 GLU A O 1
ATOM 1582 N N . LYS A 1 189 ? -10.297 17.370 8.475 1.00 87.19 189 LYS A N 1
ATOM 1583 C CA . LYS A 1 189 ? -9.093 18.211 8.342 1.00 87.19 189 LYS A CA 1
ATOM 1584 C C . LYS A 1 189 ? -8.033 17.591 7.425 1.00 87.19 189 LYS A C 1
ATOM 1586 O O . LYS A 1 189 ? -7.141 18.296 6.967 1.00 87.19 189 LYS A O 1
ATOM 1591 N N . PHE A 1 190 ? -8.111 16.287 7.154 1.00 90.25 190 PHE A N 1
ATOM 1592 C CA . PHE A 1 190 ? -7.233 15.609 6.199 1.00 90.25 190 PHE A CA 1
ATOM 1593 C C . PHE A 1 190 ? -7.768 15.633 4.760 1.00 90.25 190 PHE A C 1
ATOM 1595 O O . PHE A 1 190 ? -7.083 15.136 3.869 1.00 90.25 190 PHE A O 1
ATOM 1602 N N . SER A 1 191 ? -8.949 16.209 4.506 1.00 89.81 191 SER A N 1
ATOM 1603 C CA . SER A 1 191 ? -9.563 16.249 3.169 1.00 89.81 191 SER A CA 1
ATOM 1604 C C . SER A 1 191 ? -8.656 16.891 2.113 1.00 89.81 191 SER A C 1
ATOM 1606 O O . SER A 1 191 ? -8.424 16.280 1.073 1.00 89.81 191 SER A O 1
ATOM 1608 N N . GLU A 1 192 ? -8.074 18.058 2.404 1.00 90.25 192 GLU A N 1
ATOM 1609 C CA . GLU A 1 192 ? -7.128 18.745 1.511 1.00 90.25 192 GLU A CA 1
ATOM 1610 C C . GLU A 1 192 ? -5.882 17.891 1.242 1.00 90.25 192 GLU A C 1
ATOM 1612 O O . GLU A 1 192 ? -5.474 17.733 0.095 1.00 90.25 192 GLU A O 1
ATOM 1617 N N . LEU A 1 193 ? -5.325 17.248 2.278 1.00 92.38 193 LEU A N 1
ATOM 1618 C CA . LEU A 1 193 ? -4.182 16.346 2.113 1.00 92.38 193 LEU A CA 1
ATOM 1619 C C . LEU A 1 193 ? -4.522 15.168 1.194 1.00 92.38 193 LEU A C 1
ATOM 1621 O O . LEU A 1 193 ? -3.696 14.768 0.375 1.00 92.38 193 LEU A O 1
ATOM 1625 N N . PHE A 1 194 ? -5.711 14.581 1.342 1.00 94.12 194 PHE A N 1
ATOM 1626 C CA . PHE A 1 194 ? -6.147 13.509 0.454 1.00 94.12 194 PHE A CA 1
ATOM 1627 C C . PHE A 1 194 ? -6.325 14.027 -0.978 1.00 94.12 194 PHE A C 1
ATOM 1629 O O . PHE A 1 194 ? -5.830 13.399 -1.902 1.00 94.12 194 PHE A O 1
ATOM 1636 N N . GLN A 1 195 ? -6.910 15.205 -1.185 1.00 92.25 195 GLN A N 1
ATOM 1637 C CA . GLN A 1 195 ? -7.014 15.788 -2.528 1.00 92.25 195 GLN A CA 1
ATOM 1638 C C . GLN A 1 195 ? -5.639 16.003 -3.182 1.00 92.25 195 GLN A C 1
ATOM 1640 O O . GLN A 1 195 ? -5.438 15.586 -4.319 1.00 92.25 195 GLN A O 1
ATOM 1645 N N . GLU A 1 196 ? -4.662 16.561 -2.459 1.00 91.12 196 GLU A N 1
ATOM 1646 C CA . GLU A 1 196 ? -3.282 16.714 -2.955 1.00 91.12 196 GLU A CA 1
ATOM 1647 C C . GLU A 1 196 ? -2.649 15.364 -3.330 1.00 91.12 196 GLU A C 1
ATOM 1649 O O . GLU A 1 196 ? -1.933 15.225 -4.323 1.00 91.12 196 GLU A O 1
ATOM 1654 N N . LEU A 1 197 ? -2.917 14.334 -2.532 1.00 92.81 197 LEU A N 1
ATOM 1655 C CA . LEU A 1 197 ? -2.382 12.996 -2.742 1.00 92.81 197 LEU A CA 1
ATOM 1656 C C . LEU A 1 197 ? -3.009 12.264 -3.934 1.00 92.81 197 LEU A C 1
ATOM 1658 O O . LEU A 1 197 ? -2.422 11.274 -4.384 1.00 92.81 197 LEU A O 1
ATOM 1662 N N . GLU A 1 198 ? -4.143 12.720 -4.472 1.00 91.56 198 GLU A N 1
ATOM 1663 C CA . GLU A 1 198 ? -4.732 12.149 -5.690 1.00 91.56 198 GLU A CA 1
ATOM 1664 C C . GLU A 1 198 ? -3.818 12.327 -6.909 1.00 91.56 198 GLU A C 1
ATOM 1666 O O . GLU A 1 198 ? -3.825 11.474 -7.791 1.00 91.56 198 GLU A O 1
ATOM 1671 N N . GLU A 1 199 ? -2.937 13.334 -6.927 1.00 88.06 199 GLU A N 1
ATOM 1672 C CA . GLU A 1 199 ? -1.910 13.470 -7.974 1.00 88.06 199 GLU A CA 1
ATOM 1673 C C . GLU A 1 199 ? -0.934 12.280 -7.995 1.00 88.06 199 GLU A C 1
ATOM 1675 O O . GLU A 1 199 ? -0.379 11.920 -9.033 1.00 88.06 199 GLU A O 1
ATOM 1680 N N . THR A 1 200 ? -0.709 11.658 -6.833 1.00 91.50 200 THR A N 1
ATOM 1681 C CA . THR A 1 200 ? 0.173 10.489 -6.683 1.00 91.50 200 THR A CA 1
ATOM 1682 C C . THR A 1 200 ? -0.605 9.174 -6.760 1.00 91.50 200 THR A C 1
A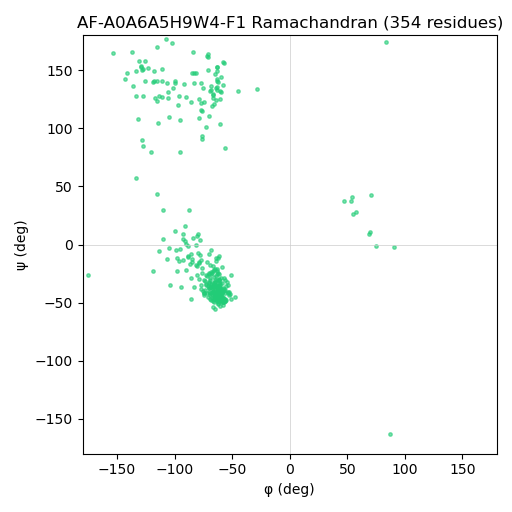TOM 1684 O O . THR A 1 200 ? -0.105 8.185 -7.300 1.00 91.50 200 THR A O 1
ATOM 1687 N N . PHE A 1 201 ? -1.826 9.152 -6.221 1.00 93.94 201 PHE A N 1
ATOM 1688 C CA . PHE A 1 201 ? -2.681 7.969 -6.088 1.00 93.94 201 PHE A CA 1
ATOM 1689 C C . PHE A 1 201 ? -3.962 8.081 -6.927 1.00 93.94 201 PHE A C 1
ATOM 1691 O O . PHE A 1 201 ? -5.055 7.745 -6.471 1.00 93.94 201 PHE A O 1
ATOM 1698 N N . GLY A 1 202 ? -3.816 8.560 -8.161 1.00 90.56 202 GLY A N 1
ATOM 1699 C CA . GLY A 1 202 ? -4.930 8.875 -9.048 1.00 90.56 202 GLY A CA 1
ATOM 1700 C C . GLY A 1 202 ? -5.708 7.651 -9.529 1.00 90.56 202 GLY A C 1
ATOM 1701 O O . GLY A 1 202 ? -5.146 6.634 -9.946 1.00 90.56 202 GLY A O 1
ATOM 1702 N N . ALA A 1 203 ? -7.038 7.757 -9.524 1.00 92.25 203 ALA A N 1
ATOM 1703 C CA . ALA A 1 203 ? -7.948 6.723 -10.023 1.00 92.25 203 ALA A CA 1
ATOM 1704 C C . ALA A 1 203 ? -7.804 6.450 -11.538 1.00 92.25 203 ALA A C 1
ATOM 1706 O O . ALA A 1 203 ? -8.305 5.444 -12.047 1.00 92.25 203 ALA A O 1
ATOM 1707 N N . ASP A 1 204 ? -7.125 7.329 -12.268 1.00 90.50 204 ASP A N 1
ATOM 1708 C CA . ASP A 1 204 ? -6.782 7.209 -13.682 1.00 90.50 204 ASP A CA 1
ATOM 1709 C C . ASP A 1 204 ? -5.579 6.281 -13.933 1.00 90.50 204 ASP A C 1
ATOM 1711 O O . ASP A 1 204 ? -5.408 5.786 -15.050 1.00 90.50 204 ASP A O 1
ATOM 1715 N N . ILE A 1 205 ? -4.788 5.957 -12.903 1.00 91.00 205 ILE A N 1
ATOM 1716 C CA . ILE A 1 205 ? -3.669 5.013 -13.000 1.00 91.00 205 ILE A CA 1
ATOM 1717 C C . ILE A 1 205 ? -4.222 3.581 -13.032 1.00 91.00 205 ILE A C 1
ATOM 1719 O O . ILE A 1 205 ? -4.419 2.943 -11.998 1.00 91.00 205 ILE A O 1
ATOM 1723 N N . LYS A 1 206 ? -4.485 3.066 -14.241 1.00 91.31 206 LYS A N 1
ATOM 1724 C CA . LYS A 1 206 ? -5.221 1.802 -14.484 1.00 91.31 206 LYS A CA 1
ATOM 1725 C C . LYS A 1 206 ? -4.436 0.509 -14.254 1.00 91.31 206 LYS A C 1
ATOM 1727 O O . LYS A 1 206 ? -5.036 -0.564 -14.257 1.00 91.31 206 LYS A O 1
ATOM 1732 N N . LYS A 1 207 ? -3.113 0.590 -14.124 1.00 91.56 207 LYS A N 1
ATOM 1733 C CA . LYS A 1 207 ? -2.223 -0.572 -14.013 1.00 91.56 207 LYS A CA 1
ATOM 1734 C C . LYS A 1 207 ? -1.299 -0.433 -12.810 1.00 91.56 207 LYS A C 1
ATOM 1736 O O . LYS A 1 207 ? -0.962 0.705 -12.474 1.00 91.56 207 LYS A O 1
ATOM 1741 N N . PRO A 1 208 ? -0.833 -1.556 -12.229 1.00 95.00 208 PRO A N 1
ATOM 1742 C CA . PRO A 1 208 ? 0.242 -1.545 -11.249 1.00 95.00 208 PRO A CA 1
ATOM 1743 C C . PRO A 1 208 ? 1.395 -0.642 -11.695 1.00 95.00 208 PRO A C 1
ATOM 1745 O O . PRO A 1 208 ? 1.844 -0.711 -12.839 1.00 95.00 208 PRO A O 1
ATOM 1748 N N . CYS A 1 209 ? 1.883 0.215 -10.812 1.00 95.44 209 CYS A N 1
ATOM 1749 C CA . CYS A 1 209 ? 3.069 1.022 -11.071 1.00 95.44 209 CYS A CA 1
ATOM 1750 C C . CYS A 1 209 ? 3.979 1.056 -9.846 1.00 95.44 209 CYS A C 1
ATOM 1752 O O . CYS A 1 209 ? 3.591 0.666 -8.740 1.00 95.44 209 CYS A O 1
ATOM 1754 N N . PHE A 1 210 ? 5.214 1.502 -10.048 1.00 95.44 210 PHE A N 1
ATOM 1755 C CA . PHE A 1 210 ? 6.135 1.767 -8.955 1.00 95.44 210 PHE A CA 1
ATOM 1756 C C . PHE A 1 210 ? 6.291 3.265 -8.756 1.00 95.44 210 PHE A C 1
ATOM 1758 O O . PHE A 1 210 ? 6.416 4.014 -9.719 1.00 95.44 210 PHE A O 1
ATOM 1765 N N . ILE A 1 211 ? 6.325 3.695 -7.503 1.00 94.75 211 ILE A N 1
ATOM 1766 C CA . ILE A 1 211 ? 6.461 5.094 -7.117 1.00 94.75 211 ILE A CA 1
ATOM 1767 C C . ILE A 1 211 ? 7.744 5.261 -6.313 1.00 94.75 211 ILE A C 1
ATOM 1769 O O . ILE A 1 211 ? 8.106 4.409 -5.497 1.00 94.75 211 ILE A O 1
ATOM 1773 N N . LYS A 1 212 ? 8.453 6.360 -6.565 1.00 93.25 212 LYS A N 1
ATOM 1774 C CA . LYS A 1 212 ? 9.691 6.708 -5.871 1.00 93.25 212 LYS A CA 1
ATOM 1775 C C . LYS A 1 212 ? 9.437 6.852 -4.367 1.00 93.25 212 LYS A C 1
ATOM 1777 O O . LYS A 1 212 ? 8.529 7.569 -3.954 1.00 93.25 212 LYS A O 1
ATOM 1782 N N . ILE A 1 213 ? 10.271 6.221 -3.537 1.00 88.75 213 ILE A N 1
ATOM 1783 C CA . ILE A 1 213 ? 10.025 6.105 -2.084 1.00 88.75 213 ILE A CA 1
ATOM 1784 C C . ILE A 1 213 ? 9.917 7.460 -1.360 1.00 88.75 213 ILE A C 1
ATOM 1786 O O . ILE A 1 213 ? 9.197 7.591 -0.374 1.00 88.75 213 ILE A O 1
ATOM 1790 N N . ASN A 1 214 ? 10.595 8.487 -1.873 1.00 86.62 214 ASN A N 1
ATOM 1791 C CA . ASN A 1 214 ? 10.654 9.809 -1.250 1.00 86.62 214 ASN A CA 1
ATOM 1792 C C . ASN A 1 214 ? 9.581 10.783 -1.759 1.00 86.62 214 ASN A C 1
ATOM 1794 O O . ASN A 1 214 ? 9.594 11.944 -1.349 1.00 86.62 214 ASN A O 1
ATOM 1798 N N . VAL A 1 215 ? 8.651 10.350 -2.621 1.00 89.38 215 VAL A N 1
ATOM 1799 C CA . VAL A 1 215 ? 7.629 11.253 -3.182 1.00 89.38 215 VAL A CA 1
ATOM 1800 C C . VAL A 1 215 ? 6.749 11.873 -2.085 1.00 89.38 215 VAL A C 1
ATOM 1802 O O . VAL A 1 215 ? 6.395 13.044 -2.159 1.00 89.38 215 VAL A O 1
ATOM 1805 N N . LEU A 1 216 ? 6.500 11.128 -1.001 1.00 87.56 216 LEU A N 1
ATOM 1806 C CA . LEU A 1 216 ? 5.694 11.564 0.143 1.00 87.56 216 LEU A CA 1
ATOM 1807 C C . LEU A 1 216 ? 6.518 12.241 1.251 1.00 87.56 216 LEU A C 1
ATOM 1809 O O . LEU A 1 216 ? 6.068 12.367 2.386 1.00 87.56 216 LEU A O 1
ATOM 1813 N N . ALA A 1 217 ? 7.753 12.668 0.978 1.00 86.94 217 ALA A N 1
ATOM 1814 C CA . ALA A 1 217 ? 8.568 13.321 2.003 1.00 86.94 217 ALA A CA 1
ATOM 1815 C C . ALA A 1 217 ? 7.939 14.640 2.490 1.00 86.94 217 ALA A C 1
ATOM 1817 O O . ALA A 1 217 ? 7.999 14.942 3.682 1.00 86.94 217 ALA A O 1
ATOM 1818 N N . LYS A 1 218 ? 7.311 15.395 1.577 1.00 83.12 218 LYS A N 1
ATOM 1819 C CA . LYS A 1 218 ? 6.704 16.704 1.864 1.00 83.12 218 LYS A CA 1
ATOM 1820 C C . LYS A 1 218 ? 5.406 16.600 2.671 1.00 83.12 218 LYS A C 1
ATOM 1822 O O . LYS A 1 218 ? 5.159 17.452 3.518 1.00 83.12 218 LYS A O 1
ATOM 1827 N N . THR A 1 219 ? 4.634 15.525 2.494 1.00 87.69 219 THR A N 1
ATOM 1828 C CA . THR A 1 219 ? 3.343 15.347 3.184 1.00 87.69 219 THR A CA 1
ATOM 1829 C C . THR A 1 219 ? 3.491 15.188 4.692 1.00 87.69 219 THR A C 1
ATOM 1831 O O . THR A 1 219 ? 2.568 15.496 5.439 1.00 87.69 219 THR A O 1
ATOM 1834 N N . LYS A 1 220 ? 4.676 14.788 5.173 1.00 86.88 220 LYS A N 1
ATOM 1835 C CA . LYS A 1 220 ? 4.977 14.736 6.609 1.00 86.88 220 LYS A CA 1
ATOM 1836 C C . LYS A 1 220 ? 4.795 16.085 7.298 1.00 86.88 220 LYS A C 1
ATOM 1838 O O . LYS A 1 220 ? 4.354 16.103 8.444 1.00 86.88 220 LYS A O 1
ATOM 1843 N N . GLU A 1 221 ? 5.155 17.189 6.642 1.00 87.00 221 GLU A N 1
ATOM 1844 C CA . GLU A 1 221 ? 4.987 18.517 7.238 1.00 87.00 221 GLU A CA 1
ATOM 1845 C C . GLU A 1 221 ? 3.525 18.967 7.179 1.00 87.00 221 GLU A C 1
ATOM 1847 O O . GLU A 1 221 ? 3.020 19.477 8.176 1.00 87.00 221 GLU A O 1
ATOM 1852 N N . SER A 1 222 ? 2.811 18.672 6.085 1.00 89.06 222 SER A N 1
ATOM 1853 C CA . SER A 1 222 ? 1.365 18.913 5.981 1.00 89.06 222 SER A CA 1
ATOM 1854 C C . SER A 1 222 ? 0.597 18.205 7.102 1.00 89.06 222 SER A C 1
ATOM 1856 O O . SER A 1 222 ? -0.182 18.837 7.810 1.00 89.06 222 SER A O 1
ATOM 1858 N N . ILE A 1 223 ? 0.896 16.924 7.357 1.00 89.94 223 ILE A N 1
ATOM 1859 C CA . ILE A 1 223 ? 0.290 16.157 8.458 1.00 89.94 223 ILE A CA 1
ATOM 1860 C C . ILE A 1 223 ? 0.580 16.815 9.808 1.00 89.94 223 ILE A C 1
ATOM 1862 O O . ILE A 1 223 ? -0.331 17.009 10.607 1.00 89.94 223 ILE A O 1
ATOM 1866 N N . LYS A 1 224 ? 1.837 17.193 10.077 1.00 86.94 224 LYS A N 1
ATOM 1867 C CA . LYS A 1 224 ? 2.184 17.872 11.334 1.00 86.94 224 LYS A CA 1
ATOM 1868 C C . LYS A 1 224 ? 1.422 19.179 11.499 1.00 86.94 224 LYS A C 1
ATOM 1870 O O . LYS A 1 224 ? 0.987 19.472 12.604 1.00 86.94 224 LYS A O 1
ATOM 1875 N N . ASN A 1 225 ? 1.272 19.962 10.436 1.00 87.25 225 ASN A N 1
ATOM 1876 C CA . ASN A 1 225 ? 0.548 21.226 10.498 1.00 87.25 225 ASN A CA 1
ATOM 1877 C C . ASN A 1 225 ? -0.936 21.012 10.795 1.00 87.25 225 ASN A C 1
ATOM 1879 O O . ASN A 1 225 ? -1.458 21.701 11.664 1.00 87.25 225 ASN A O 1
ATOM 1883 N N . ILE A 1 226 ? -1.571 20.006 10.187 1.00 87.31 226 ILE A N 1
ATOM 1884 C CA . ILE A 1 226 ? -2.948 19.610 10.518 1.00 87.31 226 ILE A CA 1
ATOM 1885 C C . ILE A 1 226 ? -3.055 19.257 12.010 1.00 87.31 226 ILE A C 1
ATOM 1887 O O . ILE A 1 226 ? -3.932 19.763 12.708 1.00 87.31 226 ILE A O 1
ATOM 1891 N N . LEU A 1 227 ? -2.120 18.454 12.526 1.00 84.06 227 LEU A N 1
ATOM 1892 C CA . LEU A 1 227 ? -2.134 17.986 13.916 1.00 84.06 227 LEU A CA 1
ATOM 1893 C C . LEU A 1 227 ? -1.793 19.068 14.954 1.00 84.06 227 LEU A C 1
ATOM 1895 O O . LEU A 1 227 ? -2.254 18.963 16.084 1.00 84.06 227 LEU A O 1
ATOM 1899 N N . LYS A 1 228 ? -1.009 20.099 14.602 1.00 78.56 228 LYS A N 1
ATOM 1900 C CA . LYS A 1 228 ? -0.676 21.232 15.495 1.00 78.56 228 LYS A CA 1
ATOM 1901 C C . LYS A 1 228 ? -1.889 22.108 15.829 1.00 78.56 228 LYS A C 1
ATOM 1903 O O . LYS A 1 228 ? -1.817 22.886 16.771 1.00 78.56 228 LYS A O 1
ATOM 1908 N N . THR A 1 229 ? -2.962 22.033 15.038 1.00 64.19 229 THR A N 1
ATOM 1909 C CA . THR A 1 229 ? -4.153 22.884 15.212 1.00 64.19 229 THR A CA 1
ATOM 1910 C C . THR A 1 229 ? -5.118 22.401 16.292 1.00 64.19 229 THR A C 1
ATOM 1912 O O . THR A 1 229 ? -6.142 23.049 16.490 1.00 64.19 229 THR A O 1
ATOM 1915 N N . ASP A 1 230 ? -4.825 21.289 16.970 1.00 61.09 230 ASP A N 1
ATOM 1916 C CA . ASP A 1 230 ? -5.687 20.738 18.014 1.00 61.09 230 ASP A CA 1
ATOM 1917 C C . ASP A 1 230 ? -5.007 20.709 19.378 1.00 61.09 230 ASP A C 1
ATOM 1919 O O . ASP A 1 230 ? -3.817 20.403 19.488 1.00 61.09 230 ASP A O 1
ATOM 1923 N N . GLU A 1 231 ? -5.796 21.028 20.407 1.00 55.38 231 GLU A N 1
ATOM 1924 C CA . GLU A 1 231 ? -5.400 20.944 21.811 1.00 55.38 231 GLU A CA 1
ATOM 1925 C C . GLU A 1 231 ? -4.949 19.516 22.158 1.00 55.38 231 GLU A C 1
ATOM 1927 O O . GLU A 1 231 ? -5.313 18.547 21.482 1.00 55.38 231 GLU A O 1
ATOM 1932 N N . GLU A 1 232 ? -4.124 19.393 23.205 1.00 55.81 232 GLU A N 1
ATOM 1933 C CA . GLU A 1 232 ? -3.578 18.133 23.723 1.00 55.81 232 GLU A CA 1
ATOM 1934 C C . GLU A 1 232 ? -4.695 17.141 24.083 1.00 55.81 232 GLU A C 1
ATOM 1936 O O . GLU A 1 232 ? -5.123 16.994 25.224 1.00 55.81 232 GLU A O 1
ATOM 1941 N N . THR A 1 233 ? -5.181 16.424 23.080 1.00 57.31 233 THR A N 1
ATOM 1942 C CA . THR A 1 233 ? -5.985 15.226 23.256 1.00 57.31 233 THR A CA 1
ATOM 1943 C C . THR A 1 233 ? -5.039 14.119 23.696 1.00 57.31 233 THR A C 1
ATOM 1945 O O . THR A 1 233 ? -4.053 13.826 23.015 1.00 57.31 233 THR A O 1
ATOM 1948 N N . ASN A 1 234 ? -5.318 13.520 24.856 1.00 61.84 234 ASN A N 1
ATOM 1949 C CA . ASN A 1 234 ? -4.586 12.353 25.336 1.00 61.84 234 ASN A CA 1
ATOM 1950 C C . ASN A 1 234 ? -4.758 11.216 24.324 1.00 61.84 234 ASN A C 1
ATOM 1952 O O . ASN A 1 234 ? -5.815 10.601 24.223 1.00 61.84 234 ASN A O 1
ATOM 1956 N N . GLU A 1 235 ? -3.718 10.982 23.531 1.00 70.69 235 GLU A N 1
ATOM 1957 C CA . GLU A 1 235 ? -3.700 9.939 22.518 1.00 70.69 235 GLU A CA 1
ATOM 1958 C C . GLU A 1 235 ? -3.589 8.561 23.175 1.00 70.69 235 GLU A C 1
ATOM 1960 O O . GLU A 1 235 ? -2.491 8.113 23.529 1.00 70.69 235 GLU A O 1
ATOM 1965 N N . GLU A 1 236 ? -4.713 7.858 23.273 1.00 84.12 236 GLU A N 1
ATOM 1966 C CA . GLU A 1 236 ? -4.758 6.524 23.860 1.00 84.12 236 GLU A CA 1
ATOM 1967 C C . GLU A 1 236 ? -3.926 5.516 23.051 1.00 84.12 236 GLU A C 1
ATOM 1969 O O . GLU A 1 236 ? -3.651 5.651 21.847 1.00 84.12 236 GLU A O 1
ATOM 1974 N N . SER A 1 237 ? -3.439 4.495 23.745 1.00 90.00 237 SER A N 1
ATOM 1975 C CA . SER A 1 237 ? -2.667 3.404 23.149 1.00 90.00 237 SER A CA 1
ATOM 1976 C C . SER A 1 237 ? -3.470 2.117 23.183 1.00 90.00 237 SER A C 1
ATOM 1978 O O . SER A 1 237 ? -4.266 1.922 24.097 1.00 90.00 237 SER A O 1
ATOM 1980 N N . ILE A 1 238 ? -3.225 1.226 22.219 1.00 93.75 238 ILE A N 1
ATOM 1981 C CA . ILE A 1 238 ? -3.895 -0.075 22.207 1.00 93.75 238 ILE A CA 1
ATOM 1982 C C . ILE A 1 238 ? -3.552 -0.840 23.485 1.00 93.75 238 ILE A C 1
ATOM 1984 O O . ILE A 1 238 ? -2.374 -1.058 23.793 1.00 93.75 238 ILE A O 1
ATOM 1988 N N . ARG A 1 239 ? -4.583 -1.264 24.214 1.00 95.19 239 ARG A N 1
ATOM 1989 C CA . ARG A 1 239 ? -4.428 -2.004 25.467 1.00 95.19 239 ARG A CA 1
ATOM 1990 C C . ARG A 1 239 ? -3.911 -3.417 25.214 1.00 95.19 239 ARG A C 1
ATOM 1992 O O . ARG A 1 239 ? -4.162 -4.044 24.185 1.00 95.19 239 ARG A O 1
ATOM 1999 N N . MET A 1 240 ? -3.171 -3.939 26.188 1.00 95.00 240 MET A N 1
ATOM 2000 C CA . MET A 1 240 ? -2.623 -5.290 26.106 1.00 95.00 240 MET A CA 1
ATOM 2001 C C . MET A 1 240 ? -3.735 -6.334 26.194 1.00 95.00 240 MET A C 1
ATOM 2003 O O . MET A 1 240 ? -4.572 -6.298 27.097 1.00 95.00 240 MET A O 1
ATOM 2007 N N . VAL A 1 241 ? -3.700 -7.295 25.272 1.00 94.69 241 VAL A N 1
ATOM 2008 C CA . VAL A 1 241 ? -4.626 -8.428 25.254 1.00 94.69 241 VAL A CA 1
ATOM 2009 C C . VAL A 1 241 ? -4.214 -9.443 26.319 1.00 94.69 241 VAL A C 1
ATOM 2011 O O . VAL A 1 241 ? -3.026 -9.722 26.504 1.00 94.69 241 VAL A O 1
ATOM 2014 N N . LYS A 1 242 ? -5.202 -10.006 27.018 1.00 93.50 242 LYS A N 1
ATOM 2015 C CA . LYS A 1 242 ? -4.991 -11.044 28.034 1.00 93.50 242 LYS A CA 1
ATOM 2016 C C . LYS A 1 242 ? -4.592 -12.392 27.397 1.00 93.50 242 LYS A C 1
ATOM 2018 O O . LYS A 1 242 ? -4.828 -12.591 26.208 1.00 93.50 242 LYS A O 1
ATOM 2023 N N . PRO A 1 243 ? -4.009 -13.345 28.150 1.00 93.25 243 PRO A N 1
ATOM 2024 C CA . PRO A 1 243 ? -3.576 -14.641 27.605 1.00 93.25 243 PRO A CA 1
ATOM 2025 C C . PRO A 1 243 ? -4.675 -15.463 26.906 1.00 93.25 243 PRO A C 1
ATOM 2027 O O . PRO A 1 243 ? -4.390 -16.207 25.970 1.00 93.25 243 PRO A O 1
ATOM 2030 N N . GLU A 1 244 ? -5.924 -15.316 27.343 1.00 94.50 244 GLU A N 1
ATOM 2031 C CA . GLU A 1 244 ? -7.134 -15.912 26.760 1.00 94.50 244 GLU A CA 1
ATOM 2032 C C . GLU A 1 244 ? -7.536 -15.316 25.397 1.00 94.50 244 GLU A C 1
ATOM 2034 O O . GLU A 1 244 ? -8.393 -15.863 24.701 1.00 94.50 244 GLU A O 1
ATOM 2039 N N . GLY A 1 245 ? -6.873 -14.241 24.983 1.00 96.31 245 GLY A N 1
ATOM 2040 C CA . GLY A 1 245 ? -7.112 -13.526 23.743 1.00 96.31 245 GLY A CA 1
ATOM 2041 C C . GLY A 1 245 ? -8.194 -12.459 23.852 1.00 96.31 245 GLY A C 1
ATOM 2042 O O . GLY A 1 245 ? -8.527 -12.006 24.945 1.00 96.31 245 GLY A O 1
ATOM 2043 N N . PHE A 1 246 ? -8.702 -12.022 22.699 1.00 98.25 246 PHE A N 1
ATOM 2044 C CA . PHE A 1 246 ? -9.768 -11.027 22.614 1.00 98.25 246 PHE A CA 1
ATOM 2045 C C . PHE A 1 246 ? -10.928 -11.524 21.745 1.00 98.25 246 PHE A C 1
ATOM 2047 O O . PHE A 1 246 ? -10.762 -12.329 20.822 1.00 98.25 246 PHE A O 1
ATOM 2054 N N . THR A 1 247 ? -12.118 -11.032 22.058 1.00 97.88 247 THR A N 1
ATOM 2055 C CA . THR A 1 247 ? -13.382 -11.305 21.373 1.00 97.88 247 THR A CA 1
ATOM 2056 C C . THR A 1 247 ? -13.787 -10.142 20.463 1.00 97.88 247 THR A C 1
ATOM 2058 O O . THR A 1 247 ? -13.173 -9.075 20.469 1.00 97.88 247 THR A O 1
ATOM 2061 N N . VAL A 1 248 ? -14.853 -10.328 19.683 1.00 98.00 248 VAL A N 1
ATOM 2062 C CA . VAL A 1 248 ? -15.494 -9.246 18.913 1.00 98.00 248 VAL A CA 1
ATOM 2063 C C . VAL A 1 248 ? -15.852 -8.059 19.813 1.00 98.00 248 VAL A C 1
ATOM 2065 O O . VAL A 1 248 ? -15.616 -6.911 19.442 1.00 98.00 248 VAL A O 1
ATOM 2068 N N . GLU A 1 249 ? -16.376 -8.331 21.008 1.00 98.06 249 GLU A N 1
ATOM 2069 C CA . GLU A 1 249 ? -16.789 -7.291 21.950 1.00 98.06 249 GLU A CA 1
ATOM 2070 C C . GLU A 1 249 ? -15.586 -6.542 22.534 1.00 98.06 249 GLU A C 1
ATOM 2072 O O . GLU 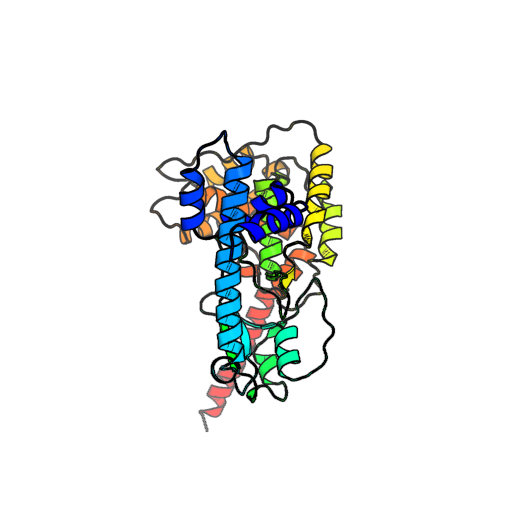A 1 249 ? -15.614 -5.321 22.667 1.00 98.06 249 GLU A O 1
ATOM 2077 N N . ASP A 1 250 ? -14.483 -7.246 22.803 1.00 98.06 250 ASP A N 1
ATOM 2078 C CA . ASP A 1 250 ? -13.229 -6.607 23.216 1.00 98.06 250 ASP A CA 1
ATOM 2079 C C . ASP A 1 250 ? -12.693 -5.665 22.128 1.00 98.06 250 ASP A C 1
ATOM 2081 O O . ASP A 1 250 ? -12.242 -4.565 22.442 1.00 98.06 250 ASP A O 1
ATOM 2085 N N . LEU A 1 251 ? -12.796 -6.049 20.847 1.00 98.31 251 LEU A N 1
ATOM 2086 C CA . LEU A 1 251 ? -12.418 -5.183 19.726 1.00 98.31 251 LEU A CA 1
ATOM 2087 C C . LEU A 1 251 ? -13.314 -3.935 19.646 1.00 98.31 251 LEU A C 1
ATOM 2089 O O . LEU A 1 251 ? -12.785 -2.837 19.499 1.00 98.31 251 LEU A O 1
ATOM 2093 N N . LYS A 1 252 ? -14.639 -4.056 19.803 1.00 98.44 252 LYS A N 1
ATOM 2094 C CA . LYS A 1 252 ? -15.544 -2.885 19.857 1.00 98.44 252 LYS A CA 1
ATOM 2095 C C . LYS A 1 252 ? -15.195 -1.946 21.009 1.00 98.44 252 LYS A C 1
ATOM 2097 O O . LYS A 1 252 ? -15.044 -0.740 20.812 1.00 98.44 252 LYS A O 1
ATOM 2102 N N . ASN A 1 253 ? -14.991 -2.510 22.198 1.00 97.56 253 ASN A N 1
ATOM 2103 C CA . ASN A 1 253 ? -14.582 -1.757 23.379 1.00 97.56 253 ASN A CA 1
ATOM 2104 C C . ASN A 1 253 ? -13.237 -1.055 23.180 1.00 97.56 253 ASN A C 1
ATOM 2106 O O . ASN A 1 253 ? -13.041 0.046 23.695 1.00 97.56 253 ASN A O 1
ATOM 2110 N N . GLU A 1 254 ? -12.314 -1.668 22.439 1.00 97.88 254 GLU A N 1
ATOM 2111 C CA . GLU A 1 254 ? -11.043 -1.048 22.082 1.00 97.88 254 GLU A CA 1
ATOM 2112 C C . GLU A 1 254 ? -11.222 0.111 21.099 1.00 97.88 254 GLU A C 1
ATOM 2114 O O . GLU A 1 254 ? -10.703 1.194 21.340 1.00 97.88 254 GLU A O 1
ATOM 2119 N N . LEU A 1 255 ? -12.012 -0.057 20.035 1.00 97.50 255 LEU A N 1
ATOM 2120 C CA . LEU A 1 255 ? -12.288 1.022 19.079 1.00 97.50 255 LEU A CA 1
ATOM 2121 C C . LEU A 1 255 ? -12.931 2.237 19.760 1.00 97.50 255 LEU A C 1
ATOM 2123 O O . LEU A 1 255 ? -12.552 3.376 19.480 1.00 97.50 255 LEU A O 1
ATOM 2127 N N . LYS A 1 256 ? -13.854 1.994 20.696 1.00 95.81 256 LYS A N 1
ATOM 2128 C CA . LYS A 1 256 ? -14.463 3.039 21.522 1.00 95.81 256 LYS A CA 1
ATOM 2129 C C . LYS A 1 256 ? -13.452 3.698 22.460 1.00 95.81 256 LYS A C 1
ATOM 2131 O O . LYS A 1 256 ? -13.432 4.919 22.564 1.00 95.81 256 LYS A O 1
ATOM 2136 N N . HIS A 1 257 ? -12.602 2.910 23.123 1.00 94.81 257 HIS A N 1
ATOM 2137 C CA . HIS A 1 257 ? -11.546 3.429 23.998 1.00 94.81 257 HIS A CA 1
ATOM 2138 C C . HIS A 1 257 ? -10.583 4.361 23.252 1.00 94.81 257 HIS A C 1
ATOM 2140 O O . HIS A 1 257 ? -10.203 5.394 23.788 1.00 94.81 257 HIS A O 1
ATOM 2146 N N . LEU A 1 258 ? -10.257 4.036 22.000 1.00 94.06 258 LEU A N 1
ATOM 2147 C CA . LEU A 1 258 ? -9.397 4.848 21.137 1.00 94.06 258 LEU A CA 1
ATOM 2148 C C . LEU A 1 258 ? -10.115 6.072 20.527 1.00 94.06 258 LEU A C 1
ATOM 2150 O O . LEU A 1 258 ? -9.536 6.748 19.678 1.00 94.06 258 LEU A O 1
ATOM 2154 N N . GLY A 1 259 ? -11.381 6.329 20.879 1.00 92.94 259 GLY A N 1
ATOM 2155 C CA . GLY A 1 259 ? -12.186 7.427 20.326 1.00 92.94 259 GLY A CA 1
ATOM 2156 C C . GLY A 1 259 ? -12.570 7.253 18.850 1.00 92.94 259 GLY A C 1
ATOM 2157 O O . GLY A 1 259 ? -13.106 8.169 18.227 1.00 92.94 259 GLY A O 1
ATOM 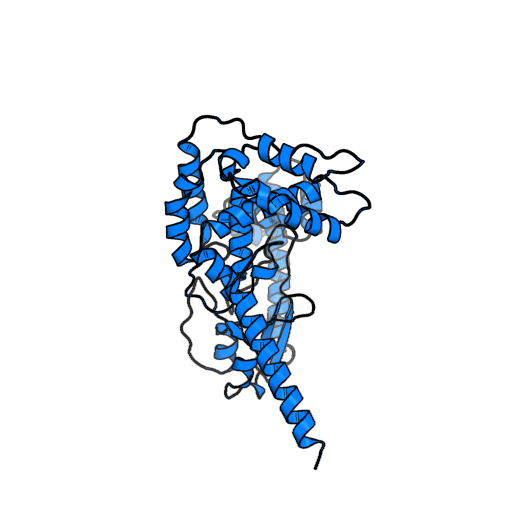2158 N N . LEU A 1 260 ? -12.323 6.080 18.258 1.00 95.12 260 LEU A N 1
ATOM 2159 C CA . LEU A 1 260 ? -12.491 5.862 16.819 1.00 95.12 260 LEU A CA 1
ATOM 2160 C C . LEU A 1 260 ? -13.958 5.795 16.399 1.00 95.12 260 LEU A C 1
ATOM 2162 O O . LEU A 1 260 ? -14.265 6.148 15.267 1.00 95.12 260 LEU A O 1
ATOM 2166 N N . THR A 1 261 ? -14.862 5.402 17.297 1.00 94.94 261 THR A N 1
ATOM 2167 C CA . THR A 1 261 ? -16.315 5.407 17.050 1.00 94.94 261 THR A CA 1
ATOM 2168 C C . THR A 1 261 ? -16.877 6.818 16.887 1.00 94.94 261 THR A C 1
ATOM 2170 O O . THR A 1 261 ? -17.930 7.000 16.290 1.00 94.94 261 THR A O 1
ATOM 2173 N N . GLU A 1 262 ? -16.185 7.832 17.413 1.00 91.88 262 GLU A N 1
ATOM 2174 C CA . GLU A 1 262 ? -16.598 9.231 17.282 1.00 91.88 262 GLU A CA 1
ATOM 2175 C C . GLU A 1 262 ? -16.138 9.819 15.941 1.00 91.88 262 GLU A C 1
ATOM 2177 O O . GLU A 1 262 ? -16.865 10.588 15.318 1.00 91.88 262 GLU A O 1
ATOM 2182 N N . THR A 1 263 ? -14.953 9.426 15.466 1.00 92.38 263 THR A N 1
ATOM 2183 C CA . THR A 1 263 ? -14.440 9.803 14.136 1.00 92.38 263 THR A CA 1
ATOM 2184 C C . THR A 1 263 ? -15.123 9.020 13.010 1.00 92.38 263 THR A C 1
ATOM 2186 O O . THR A 1 263 ? -15.432 9.566 11.945 1.00 92.38 263 THR A O 1
ATOM 2189 N N . PHE A 1 264 ? -15.366 7.732 13.248 1.00 95.69 264 PHE A N 1
ATOM 2190 C CA . PHE A 1 264 ? -15.950 6.778 12.315 1.00 95.69 264 PHE A CA 1
ATOM 2191 C C . PHE A 1 264 ? -17.154 6.074 12.955 1.00 95.69 264 PHE A C 1
ATOM 2193 O O . PHE A 1 264 ? -16.997 4.976 13.493 1.00 95.69 264 PHE A O 1
ATOM 2200 N N . PRO A 1 265 ? -18.361 6.665 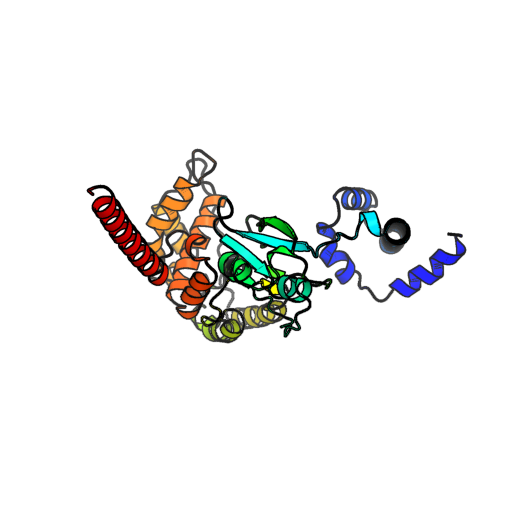12.900 1.00 95.00 265 PRO A N 1
ATOM 2201 C CA . PRO A 1 265 ? -19.567 6.030 13.435 1.00 95.00 265 PRO A CA 1
ATOM 2202 C C . PRO A 1 265 ? -19.859 4.647 12.830 1.00 95.00 265 PRO A C 1
ATOM 2204 O O . PRO A 1 265 ? -20.413 3.783 13.500 1.00 95.00 265 PRO A O 1
ATOM 2207 N N . GLU A 1 266 ? -19.445 4.418 11.584 1.00 96.25 266 GLU A N 1
ATOM 2208 C CA . GLU A 1 266 ? -19.612 3.166 10.840 1.00 96.25 266 GLU A CA 1
ATOM 2209 C C . GLU A 1 266 ? -18.590 2.073 11.204 1.00 96.25 266 GLU A C 1
ATOM 2211 O O . GLU A 1 266 ? -18.697 0.942 10.735 1.00 96.25 266 GLU A O 1
ATOM 2216 N N . ILE A 1 267 ? -17.575 2.371 12.027 1.00 97.56 267 ILE A N 1
ATOM 2217 C CA . ILE A 1 267 ? -16.436 1.460 12.238 1.00 97.56 267 ILE A CA 1
ATOM 2218 C C . ILE A 1 267 ? -16.837 0.108 12.835 1.00 97.56 267 ILE A C 1
ATOM 2220 O O . ILE A 1 267 ? -16.202 -0.911 12.554 1.00 97.56 267 ILE A O 1
ATOM 2224 N N . GLU A 1 268 ? -17.903 0.080 13.637 1.00 97.38 268 GLU A N 1
ATOM 2225 C CA . GLU A 1 268 ? -18.396 -1.151 14.253 1.00 97.38 268 GLU A CA 1
ATOM 2226 C C . GLU A 1 268 ? -18.993 -2.129 13.232 1.00 97.38 268 GLU A C 1
ATOM 2228 O O . GLU A 1 268 ? -18.934 -3.340 13.447 1.00 97.38 268 GLU A O 1
ATOM 2233 N N . GLU A 1 269 ? -19.475 -1.638 12.084 1.00 97.00 269 GLU A N 1
ATOM 2234 C CA . GLU A 1 269 ? -20.006 -2.469 10.994 1.00 97.00 269 GLU A CA 1
ATOM 2235 C C . GLU A 1 269 ? -18.922 -3.361 10.367 1.00 97.00 269 GLU A C 1
ATOM 2237 O O . GLU A 1 269 ? -19.208 -4.379 9.733 1.00 97.00 269 GLU A O 1
ATOM 2242 N N . HIS A 1 270 ? -17.651 -2.994 10.541 1.00 97.31 270 HIS A N 1
ATOM 2243 C CA . HIS A 1 270 ? -16.506 -3.711 9.987 1.00 97.31 270 HIS A CA 1
ATOM 2244 C C . HIS A 1 270 ? -15.918 -4.756 10.945 1.00 97.31 270 HIS A C 1
ATOM 2246 O O . HIS A 1 270 ? -15.146 -5.622 10.521 1.00 97.31 270 HIS A O 1
ATOM 2252 N N . VAL A 1 271 ? -16.294 -4.723 12.225 1.00 97.56 271 VAL A N 1
ATOM 2253 C CA . VAL A 1 271 ? -15.664 -5.531 13.279 1.00 97.56 271 VAL A CA 1
ATOM 2254 C C . VAL A 1 271 ? -15.802 -7.025 13.000 1.00 97.56 271 VAL A C 1
ATOM 2256 O O . VAL A 1 271 ? -14.813 -7.748 13.078 1.00 97.56 271 VAL A O 1
ATOM 2259 N N . ASP A 1 272 ? -16.985 -7.504 12.614 1.00 97.06 272 ASP A N 1
ATOM 2260 C CA . ASP A 1 272 ? -17.218 -8.942 12.423 1.00 97.06 272 ASP A CA 1
ATOM 2261 C C . ASP A 1 272 ? -16.424 -9.528 11.249 1.00 97.06 272 ASP A C 1
ATOM 2263 O O . ASP A 1 272 ? -15.959 -10.673 11.290 1.00 97.06 272 ASP A O 1
ATOM 2267 N N . VAL A 1 273 ? -16.274 -8.771 10.158 1.00 96.69 273 VAL A N 1
ATOM 2268 C CA . VAL A 1 273 ? -15.500 -9.235 8.999 1.00 96.69 273 VAL A CA 1
ATOM 2269 C C . VAL A 1 273 ? -14.001 -9.202 9.289 1.00 96.69 273 VAL A C 1
ATOM 2271 O O . VAL A 1 273 ? -13.295 -10.152 8.944 1.00 96.69 273 VAL A O 1
ATOM 2274 N N . VAL A 1 274 ? -13.531 -8.167 9.987 1.00 97.69 274 VAL A N 1
ATOM 2275 C CA . VAL A 1 274 ? -12.129 -8.034 10.389 1.00 97.69 274 VAL A CA 1
ATOM 2276 C C . VAL A 1 274 ? -11.753 -9.090 11.426 1.00 97.69 274 VAL A C 1
ATOM 2278 O O . VAL A 1 274 ? -10.743 -9.771 11.250 1.00 97.69 274 VAL A O 1
ATOM 2281 N N . TYR A 1 275 ? -12.581 -9.294 12.454 1.00 97.94 275 TYR A N 1
ATOM 2282 C CA . TYR A 1 275 ? -12.351 -10.292 13.499 1.00 97.94 275 TYR A CA 1
ATOM 2283 C C . TYR A 1 275 ? -12.219 -11.697 12.907 1.00 97.94 275 TYR A C 1
ATOM 2285 O O . TYR A 1 275 ? -11.237 -12.395 13.157 1.00 97.94 275 TYR A O 1
ATOM 2293 N N . ARG A 1 276 ? -13.166 -12.093 12.043 1.00 97.25 276 ARG A N 1
ATOM 2294 C CA . ARG A 1 276 ? -13.101 -13.388 11.346 1.00 97.25 276 ARG A CA 1
ATOM 2295 C C . ARG A 1 276 ? -11.828 -13.534 10.524 1.00 97.25 276 ARG A C 1
ATOM 2297 O O . ARG A 1 276 ? -11.269 -14.626 10.463 1.00 97.25 276 ARG A O 1
ATOM 2304 N N . HIS A 1 277 ? -11.365 -12.458 9.889 1.00 96.00 277 HIS A N 1
ATOM 2305 C CA . HIS A 1 277 ? -10.114 -12.507 9.152 1.00 96.00 277 HIS A CA 1
ATOM 2306 C C . HIS A 1 277 ? -8.923 -12.756 10.077 1.00 96.00 277 HIS A C 1
ATOM 2308 O O . HIS A 1 277 ? -8.202 -13.728 9.850 1.00 96.00 277 HIS A O 1
ATOM 2314 N N . VAL A 1 278 ? -8.721 -11.924 11.105 1.00 96.62 278 VAL A N 1
ATOM 2315 C CA . VAL A 1 278 ? -7.560 -12.061 12.001 1.00 96.62 278 VAL A CA 1
ATOM 2316 C C . VAL A 1 278 ? -7.568 -13.406 12.728 1.00 96.62 278 VAL A C 1
ATOM 2318 O O . VAL A 1 278 ? -6.519 -14.033 12.842 1.00 96.62 278 VAL A O 1
ATOM 2321 N N . ASP A 1 279 ? -8.744 -13.918 13.106 1.00 96.75 279 ASP A N 1
ATOM 2322 C CA . ASP A 1 279 ? -8.886 -15.255 13.692 1.00 96.75 279 ASP A CA 1
ATOM 2323 C C . ASP A 1 279 ? -8.527 -16.371 12.701 1.00 96.75 279 ASP A C 1
ATOM 2325 O O . ASP A 1 279 ? -7.874 -17.342 13.075 1.00 96.75 279 ASP A O 1
ATOM 2329 N N . SER A 1 280 ? -8.860 -16.216 11.415 1.00 95.56 280 SER A N 1
ATOM 2330 C CA . SER A 1 280 ? -8.524 -17.210 10.386 1.00 95.56 280 SER A CA 1
ATOM 2331 C C . SER A 1 280 ? -7.030 -17.285 10.049 1.00 95.56 280 SER A C 1
ATOM 2333 O O . SER A 1 280 ? -6.561 -18.319 9.572 1.00 95.56 280 SER A O 1
ATOM 2335 N N . VAL A 1 281 ? -6.280 -16.200 10.271 1.00 93.00 281 VAL A N 1
ATOM 2336 C CA . VAL A 1 281 ? -4.844 -16.109 9.946 1.00 93.00 281 VAL A CA 1
ATOM 2337 C C . VAL A 1 281 ? -3.943 -16.081 11.179 1.00 93.00 281 VAL A C 1
ATOM 2339 O O . VAL A 1 281 ? -2.724 -15.927 11.042 1.00 93.00 281 VAL A O 1
ATOM 2342 N N . LYS A 1 282 ? -4.516 -16.234 12.379 1.00 94.25 282 LYS A N 1
ATOM 2343 C CA . LYS A 1 282 ? -3.760 -16.223 13.630 1.00 94.25 282 LYS A CA 1
ATOM 2344 C C . LYS A 1 282 ? -2.713 -17.331 13.642 1.00 94.25 282 LYS A C 1
ATOM 2346 O O . LYS A 1 282 ? -2.912 -18.433 13.132 1.00 94.25 282 LYS A O 1
ATOM 2351 N N . LYS A 1 283 ? -1.573 -17.024 14.254 1.00 92.38 283 LYS A N 1
ATOM 2352 C CA . LYS A 1 283 ? -0.452 -17.969 14.369 1.00 92.38 283 LYS A CA 1
ATOM 2353 C C . LYS A 1 283 ? -0.516 -18.825 15.626 1.00 92.38 283 LYS A C 1
ATOM 2355 O O . LYS A 1 283 ? 0.101 -19.880 15.666 1.00 92.38 283 LYS A O 1
ATOM 2360 N N . GLU A 1 284 ? -1.236 -18.354 16.636 1.00 93.75 284 GLU A N 1
ATOM 2361 C CA . GLU A 1 284 ? -1.343 -18.993 17.944 1.00 93.75 284 GLU A CA 1
ATOM 2362 C C . GLU A 1 284 ? -2.773 -19.460 18.199 1.00 93.75 284 GLU A C 1
ATOM 2364 O O . GLU A 1 284 ? -3.707 -19.097 17.487 1.00 93.75 284 GLU A O 1
ATOM 2369 N N . LYS A 1 285 ? -2.965 -20.240 19.265 1.00 94.19 285 LYS A N 1
ATOM 2370 C CA . LYS A 1 285 ? -4.294 -20.705 19.680 1.00 94.19 285 LYS A CA 1
ATOM 2371 C C . LYS A 1 285 ? -5.276 -19.546 19.919 1.00 94.19 285 LYS A C 1
ATOM 2373 O O . LYS A 1 285 ? -6.438 -19.627 19.512 1.00 94.19 285 LYS A O 1
ATOM 2378 N N . PHE A 1 286 ? -4.797 -18.478 20.555 1.00 96.56 286 PHE A N 1
ATOM 2379 C CA . PHE A 1 286 ? -5.572 -17.290 20.908 1.00 96.56 286 PHE A CA 1
ATOM 2380 C C . PHE A 1 286 ? -5.021 -16.051 20.199 1.00 96.56 286 PHE A C 1
ATOM 2382 O O . PHE A 1 286 ? -3.823 -15.970 19.922 1.00 96.56 286 PHE A O 1
ATOM 2389 N N . LEU A 1 287 ? -5.904 -15.095 19.907 1.00 97.44 287 LEU A N 1
ATOM 2390 C CA . LEU A 1 287 ? -5.536 -13.807 19.324 1.00 97.44 287 LEU A CA 1
ATOM 2391 C C . LEU A 1 287 ? -4.744 -12.971 20.332 1.00 97.44 287 LEU A C 1
ATOM 2393 O O . LEU A 1 287 ? -5.141 -12.851 21.483 1.00 97.44 287 LEU A O 1
ATOM 2397 N N . ARG A 1 288 ? -3.630 -12.378 19.912 1.00 96.62 288 ARG A N 1
ATOM 2398 C CA . ARG A 1 288 ? -2.722 -11.608 20.774 1.00 96.62 288 ARG A CA 1
ATOM 2399 C C . ARG A 1 288 ? -2.835 -10.116 20.500 1.00 96.62 288 ARG A C 1
ATOM 2401 O O . ARG A 1 288 ? -3.460 -9.691 19.533 1.00 96.62 288 ARG A O 1
ATOM 2408 N N . THR A 1 289 ? -2.105 -9.314 21.274 1.00 96.75 289 THR A N 1
ATOM 2409 C CA . THR A 1 289 ? -2.006 -7.864 21.055 1.00 96.75 289 THR A CA 1
AT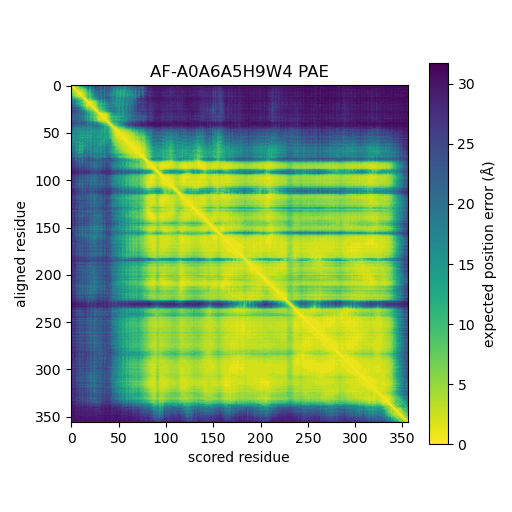OM 2410 C C . THR A 1 289 ? -1.595 -7.518 19.622 1.00 96.75 289 THR A C 1
ATOM 2412 O O . THR A 1 289 ? -2.169 -6.615 19.031 1.00 96.75 289 THR A O 1
ATOM 2415 N N . CYS A 1 290 ? -0.653 -8.247 19.010 1.00 94.69 290 CYS A N 1
ATOM 2416 C CA . CYS A 1 290 ? -0.255 -7.969 17.625 1.00 94.69 290 CYS A CA 1
ATOM 2417 C C . CYS A 1 290 ? -1.373 -8.227 16.602 1.00 94.69 290 CYS A C 1
ATOM 2419 O O . CYS A 1 290 ? -1.391 -7.556 15.574 1.00 94.69 290 CYS A O 1
ATOM 2421 N N . ASP A 1 291 ? -2.295 -9.145 16.896 1.00 97.06 291 ASP A N 1
ATOM 2422 C CA . ASP A 1 291 ? -3.475 -9.411 16.072 1.00 97.06 291 ASP A CA 1
ATOM 2423 C C . ASP A 1 291 ? -4.562 -8.340 16.321 1.00 97.06 291 ASP A C 1
ATOM 2425 O O . ASP A 1 291 ? -5.293 -7.980 15.402 1.00 97.06 291 ASP A O 1
ATOM 2429 N N . LEU A 1 292 ? -4.622 -7.763 17.533 1.00 97.62 292 LEU A N 1
ATOM 2430 C CA . LEU A 1 292 ? -5.474 -6.607 17.848 1.00 97.62 292 LEU A CA 1
ATOM 2431 C C . LEU A 1 292 ? -5.014 -5.343 17.105 1.00 97.62 292 LEU A C 1
ATOM 2433 O O . LEU A 1 292 ? -5.850 -4.630 16.558 1.00 97.62 292 LEU A O 1
ATOM 2437 N N . TYR A 1 293 ? -3.700 -5.098 17.016 1.00 96.75 293 TYR A N 1
ATOM 2438 C CA . TYR A 1 293 ? -3.151 -4.040 16.155 1.00 96.75 293 TYR A CA 1
ATOM 2439 C C . TYR A 1 293 ? -3.602 -4.224 14.702 1.00 96.75 293 TYR A C 1
ATOM 2441 O O . TYR A 1 293 ? -4.113 -3.282 14.103 1.00 96.75 293 TYR A O 1
ATOM 2449 N N . ASP A 1 294 ? -3.468 -5.434 14.151 1.00 95.94 294 ASP A N 1
ATOM 2450 C CA . ASP A 1 294 ? -3.877 -5.712 12.771 1.00 95.94 294 ASP A CA 1
ATOM 2451 C C . ASP A 1 294 ? -5.401 -5.490 12.592 1.00 95.94 294 ASP A C 1
ATOM 2453 O O . ASP A 1 294 ? -5.832 -4.883 11.613 1.00 95.94 294 ASP A O 1
ATOM 2457 N N . ALA A 1 295 ? -6.230 -5.890 13.565 1.00 97.81 295 ALA A N 1
ATOM 2458 C CA . ALA A 1 295 ? -7.676 -5.664 13.523 1.00 97.81 295 ALA A CA 1
ATOM 2459 C C . ALA A 1 295 ? -8.057 -4.170 13.565 1.00 97.81 295 ALA A C 1
ATOM 2461 O O . ALA A 1 295 ? -8.853 -3.703 12.751 1.00 97.81 295 ALA A O 1
ATOM 2462 N N . VAL A 1 296 ? -7.458 -3.401 14.478 1.00 97.94 296 VAL A N 1
ATOM 2463 C CA . VAL A 1 296 ? -7.687 -1.952 14.597 1.00 97.94 296 VAL A CA 1
ATOM 2464 C C . VAL A 1 296 ? -7.220 -1.206 13.340 1.00 97.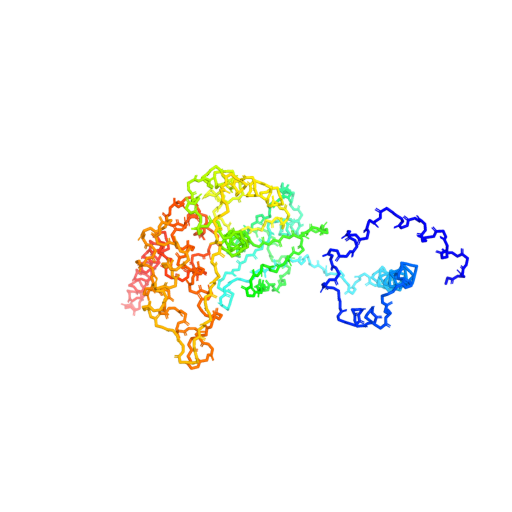94 296 VAL A C 1
ATOM 2466 O O . VAL A 1 296 ? -7.868 -0.240 12.927 1.00 97.94 296 VAL A O 1
ATOM 2469 N N . GLU A 1 297 ? -6.133 -1.659 12.704 1.00 97.12 297 GLU A N 1
ATOM 2470 C CA . GLU A 1 297 ? -5.670 -1.145 11.409 1.00 97.12 297 GLU A CA 1
ATOM 2471 C C . GLU A 1 297 ? -6.733 -1.348 10.327 1.00 97.12 297 GLU A C 1
ATOM 2473 O O . GLU A 1 297 ? -7.130 -0.391 9.659 1.00 97.12 297 GLU A O 1
ATOM 2478 N N . PHE A 1 298 ? -7.219 -2.582 10.166 1.00 97.44 298 PHE A N 1
ATOM 2479 C CA . PHE A 1 298 ? -8.164 -2.912 9.103 1.00 97.44 298 PHE A CA 1
ATOM 2480 C C . PHE A 1 298 ? -9.512 -2.216 9.275 1.00 97.44 298 PHE A C 1
ATOM 2482 O O . PHE A 1 298 ? -10.032 -1.698 8.288 1.00 97.44 298 PHE A O 1
ATOM 2489 N N . CYS A 1 299 ? -10.045 -2.120 10.497 1.00 98.31 299 CYS A N 1
ATOM 2490 C CA . CYS A 1 299 ? -11.281 -1.374 10.744 1.00 98.31 299 CYS A CA 1
ATOM 2491 C C . CYS A 1 299 ? -11.162 0.087 10.281 1.00 98.31 299 CYS A C 1
ATOM 2493 O O . CYS A 1 299 ? -12.022 0.573 9.551 1.00 98.31 299 CYS A O 1
ATOM 2495 N N . GLN A 1 300 ? -10.066 0.771 10.627 1.00 97.38 300 GLN A N 1
ATOM 2496 C CA . GLN A 1 300 ? -9.845 2.158 10.205 1.00 97.38 300 GLN A CA 1
ATOM 2497 C C . GLN A 1 300 ? -9.597 2.285 8.698 1.00 97.38 300 GLN A C 1
ATOM 2499 O O . GLN A 1 300 ? -10.147 3.185 8.069 1.00 97.38 300 GLN A O 1
ATOM 2504 N N . MET A 1 301 ? -8.803 1.390 8.095 1.00 96.88 301 MET A N 1
ATOM 2505 C CA . MET A 1 301 ? -8.567 1.404 6.645 1.00 96.88 301 MET A CA 1
ATOM 2506 C C . MET A 1 301 ? -9.865 1.250 5.850 1.00 96.88 301 MET A C 1
ATOM 2508 O O . MET A 1 301 ? -10.037 1.932 4.840 1.00 96.88 301 MET A O 1
ATOM 2512 N N . LEU A 1 302 ? -10.777 0.385 6.304 1.00 97.31 302 LEU A N 1
ATOM 2513 C CA . LEU A 1 302 ? -12.088 0.215 5.682 1.00 97.31 302 LEU A CA 1
ATOM 2514 C C . LEU A 1 302 ? -12.898 1.514 5.730 1.00 97.31 302 LEU A C 1
ATOM 2516 O O . LEU A 1 302 ? -13.372 1.943 4.680 1.00 97.31 302 LEU A O 1
ATOM 2520 N N . CYS A 1 303 ? -12.975 2.187 6.884 1.00 96.50 303 CYS A N 1
ATOM 2521 C CA . CYS A 1 303 ? -13.668 3.475 6.996 1.00 96.50 303 CYS A CA 1
ATOM 2522 C C . CYS A 1 303 ? -13.061 4.537 6.071 1.00 96.50 303 CYS A C 1
ATOM 2524 O O . CYS A 1 303 ? -13.771 5.166 5.286 1.00 96.50 303 CYS A O 1
ATOM 2526 N N . VAL A 1 304 ? -11.733 4.700 6.110 1.00 95.69 304 VAL A N 1
ATOM 2527 C CA . VAL A 1 304 ? -11.021 5.696 5.293 1.00 95.69 304 VAL A CA 1
ATOM 2528 C C . VAL A 1 304 ? -11.285 5.463 3.808 1.00 95.69 304 VAL A C 1
ATOM 2530 O O . VAL A 1 304 ? -11.682 6.381 3.096 1.00 95.69 304 VAL A O 1
ATOM 2533 N N . LEU A 1 305 ? -11.123 4.228 3.329 1.00 95.56 305 LEU A N 1
ATOM 2534 C CA . LEU A 1 305 ? -11.360 3.911 1.923 1.00 95.56 305 LEU A CA 1
ATOM 2535 C C . LEU A 1 305 ? -12.840 4.021 1.557 1.00 95.56 305 LEU A C 1
ATOM 2537 O O . LEU A 1 305 ? -13.156 4.428 0.445 1.00 95.56 305 LEU A O 1
ATOM 2541 N N . ASN A 1 306 ? -13.764 3.701 2.464 1.00 94.31 306 ASN A N 1
ATOM 2542 C CA . ASN A 1 306 ? -15.197 3.866 2.222 1.00 94.31 306 ASN A CA 1
ATOM 2543 C C . ASN A 1 306 ? -15.604 5.315 1.972 1.00 94.31 306 ASN A C 1
ATOM 2545 O O . ASN A 1 306 ? -16.470 5.545 1.128 1.00 94.31 306 ASN A O 1
ATOM 2549 N N . ARG A 1 307 ? -14.919 6.265 2.607 1.00 94.31 307 ARG A N 1
ATOM 2550 C CA . ARG A 1 307 ? -15.123 7.705 2.410 1.00 94.31 307 ARG A CA 1
ATOM 2551 C C . ARG A 1 307 ? -14.341 8.291 1.229 1.00 94.31 307 ARG A C 1
ATOM 2553 O O . ARG A 1 307 ? -14.625 9.409 0.815 1.00 94.31 307 ARG A O 1
ATOM 2560 N N . LEU A 1 308 ? -13.384 7.549 0.666 1.00 94.69 308 LEU A N 1
ATOM 2561 C CA . LEU A 1 308 ? -12.463 8.020 -0.372 1.00 94.69 308 LEU A CA 1
ATOM 2562 C C . LEU A 1 308 ? -12.588 7.187 -1.669 1.00 94.69 308 LEU A C 1
ATOM 2564 O O . LEU A 1 308 ? -11.760 6.307 -1.935 1.00 94.69 308 LEU A O 1
ATOM 2568 N N . PRO A 1 309 ? -13.604 7.444 -2.517 1.00 93.00 309 PRO A N 1
ATOM 2569 C CA . PRO A 1 309 ? -13.904 6.612 -3.687 1.00 93.00 309 PRO A CA 1
ATOM 2570 C C . PRO A 1 309 ? -12.771 6.567 -4.723 1.00 93.00 309 PRO A C 1
ATOM 2572 O O . PRO A 1 309 ? -12.511 5.506 -5.295 1.00 93.00 309 PRO A O 1
ATOM 2575 N N . ASN A 1 310 ? -12.040 7.667 -4.922 1.00 95.06 310 ASN A N 1
ATOM 2576 C CA . ASN A 1 310 ? -10.894 7.697 -5.837 1.00 95.06 310 ASN A CA 1
ATOM 2577 C C . ASN A 1 310 ? -9.786 6.735 -5.388 1.00 95.06 310 ASN A C 1
ATOM 2579 O O . ASN A 1 310 ? -9.222 6.005 -6.203 1.00 95.06 310 ASN A O 1
ATOM 2583 N N . TYR A 1 311 ? -9.559 6.630 -4.080 1.00 95.94 311 TYR A N 1
ATOM 2584 C CA . TYR A 1 311 ? -8.592 5.699 -3.507 1.00 95.94 311 TYR A CA 1
ATOM 2585 C C . TYR A 1 311 ? -9.062 4.250 -3.577 1.00 95.94 311 TYR A C 1
ATOM 2587 O O . TYR A 1 311 ? -8.241 3.362 -3.805 1.00 95.94 311 TYR A O 1
ATOM 2595 N N . LYS A 1 312 ? -10.372 3.985 -3.456 1.00 94.56 312 LYS A N 1
ATOM 2596 C CA . LYS A 1 312 ? -10.929 2.652 -3.755 1.00 94.56 312 LYS A CA 1
ATOM 2597 C C . LYS A 1 312 ? -10.641 2.257 -5.194 1.00 94.56 312 LYS A C 1
ATOM 2599 O O . LYS A 1 312 ? -10.185 1.141 -5.449 1.00 94.56 312 LYS A O 1
ATOM 2604 N N . LYS A 1 313 ? -10.885 3.181 -6.128 1.00 95.69 313 LYS A N 1
ATOM 2605 C CA . LYS A 1 313 ? -10.666 2.939 -7.552 1.00 95.69 313 LYS A CA 1
ATOM 2606 C C . LYS A 1 313 ? -9.190 2.724 -7.863 1.00 95.69 313 LYS A C 1
ATOM 2608 O O . LYS A 1 313 ? -8.845 1.770 -8.557 1.00 95.69 313 LYS A O 1
ATOM 2613 N N . PHE A 1 314 ? -8.316 3.546 -7.291 1.00 96.56 314 PHE A N 1
ATOM 2614 C CA . PHE A 1 314 ? -6.873 3.354 -7.363 1.00 96.56 314 PHE A CA 1
ATOM 2615 C C . PHE A 1 314 ? -6.464 1.983 -6.806 1.00 96.56 314 PHE A C 1
ATOM 2617 O O . PHE A 1 314 ? -5.783 1.225 -7.492 1.00 96.56 314 PHE A O 1
ATOM 2624 N N . LEU A 1 315 ? -6.935 1.606 -5.612 1.00 95.88 315 LEU A N 1
ATOM 2625 C CA . LEU A 1 315 ? -6.630 0.312 -4.999 1.00 95.88 315 LEU A CA 1
ATOM 2626 C C . LEU A 1 315 ? -7.043 -0.863 -5.901 1.00 95.88 315 LEU A C 1
ATOM 2628 O O . LEU A 1 315 ? -6.285 -1.827 -6.026 1.00 95.88 315 LEU A O 1
ATOM 2632 N N . HIS A 1 316 ? -8.199 -0.773 -6.566 1.00 94.75 316 HIS A N 1
ATOM 2633 C CA . HIS A 1 316 ? -8.635 -1.750 -7.572 1.00 94.75 316 HIS A CA 1
ATOM 2634 C C . HIS A 1 316 ? -7.702 -1.810 -8.776 1.00 94.75 316 HIS A C 1
ATOM 2636 O O . HIS A 1 316 ? -7.230 -2.887 -9.147 1.00 94.75 316 HIS A O 1
ATOM 2642 N N . ASN A 1 317 ? -7.391 -0.659 -9.365 1.00 94.62 317 ASN A N 1
ATOM 2643 C CA . ASN A 1 317 ? -6.524 -0.581 -10.536 1.00 94.62 317 ASN A CA 1
ATOM 2644 C C . ASN A 1 317 ? -5.109 -1.111 -10.253 1.00 94.62 317 ASN A C 1
ATOM 2646 O O . ASN A 1 317 ? -4.504 -1.771 -11.097 1.00 94.62 317 ASN A O 1
ATOM 2650 N N . GLN A 1 318 ? -4.607 -0.886 -9.038 1.00 94.44 318 GLN A N 1
ATOM 2651 C CA . GLN A 1 318 ? -3.329 -1.416 -8.562 1.00 94.44 318 GLN A CA 1
ATOM 2652 C C . GLN A 1 318 ? -3.414 -2.878 -8.086 1.00 94.44 318 GLN A C 1
ATOM 2654 O O . GLN A 1 318 ? -2.458 -3.394 -7.507 1.00 94.44 318 GLN A O 1
ATOM 2659 N N . LYS A 1 319 ? -4.558 -3.548 -8.295 1.00 92.56 319 LYS A N 1
ATOM 2660 C CA . LYS A 1 319 ? -4.825 -4.941 -7.899 1.00 92.56 319 LYS A CA 1
ATOM 2661 C C . LYS A 1 319 ? -4.554 -5.201 -6.410 1.00 92.56 319 LYS A C 1
ATOM 2663 O O . LYS A 1 319 ? -4.073 -6.261 -6.006 1.00 92.56 319 LYS A O 1
ATOM 2668 N N . GLY A 1 320 ? -4.883 -4.204 -5.594 1.00 92.38 320 GLY A N 1
ATOM 2669 C CA . GLY A 1 320 ? -4.638 -4.141 -4.160 1.00 92.38 320 GLY A CA 1
ATOM 2670 C C . GLY A 1 320 ? -5.812 -4.530 -3.270 1.00 92.38 320 GLY A C 1
ATOM 2671 O O . GLY A 1 320 ? -5.600 -4.718 -2.078 1.00 92.38 320 GLY A O 1
ATOM 2672 N N . CYS A 1 321 ? -7.029 -4.675 -3.805 1.00 93.38 321 CYS A N 1
ATOM 2673 C CA . CYS A 1 321 ? -8.243 -4.879 -2.999 1.00 93.38 321 CYS A CA 1
ATOM 2674 C C . CYS A 1 321 ? -8.134 -6.055 -2.021 1.00 93.38 321 CYS A C 1
ATOM 2676 O O . CYS A 1 321 ? -8.512 -5.932 -0.862 1.00 93.38 321 CYS A O 1
ATOM 2678 N N . GLY A 1 322 ? -7.545 -7.174 -2.455 1.00 89.62 322 GLY A N 1
ATOM 2679 C CA . GLY A 1 322 ? -7.366 -8.363 -1.614 1.00 89.62 322 GLY A CA 1
ATOM 2680 C C . GLY A 1 322 ? -6.365 -8.199 -0.463 1.00 89.62 322 GLY A C 1
ATOM 2681 O O . GLY A 1 322 ? -6.199 -9.126 0.325 1.00 89.62 322 GLY A O 1
ATOM 2682 N N . ARG A 1 323 ? -5.677 -7.053 -0.364 1.00 89.44 323 ARG A N 1
ATOM 2683 C CA . ARG A 1 323 ? -4.727 -6.753 0.719 1.00 89.44 323 ARG A CA 1
ATOM 2684 C C . ARG A 1 323 ? -5.397 -6.181 1.960 1.00 89.44 323 ARG A C 1
ATOM 2686 O O . ARG A 1 323 ? -4.757 -6.148 3.004 1.00 89.44 323 ARG A O 1
ATOM 2693 N N . ILE A 1 324 ? -6.647 -5.736 1.843 1.00 92.56 324 ILE A N 1
ATOM 2694 C CA . ILE A 1 324 ? -7.415 -5.156 2.942 1.00 92.56 324 ILE A CA 1
ATOM 2695 C C . ILE A 1 324 ? -8.578 -6.104 3.236 1.00 92.56 324 ILE A C 1
ATOM 2697 O O . ILE A 1 324 ? -9.524 -6.195 2.451 1.00 92.56 324 ILE A O 1
ATOM 2701 N N . PRO A 1 325 ? -8.503 -6.880 4.326 1.00 90.25 325 PRO A N 1
ATOM 2702 C CA . PRO A 1 325 ? -9.541 -7.828 4.685 1.00 90.25 325 PRO A CA 1
ATOM 2703 C C . PRO A 1 325 ? -10.896 -7.160 4.874 1.00 90.25 325 PRO A C 1
ATOM 2705 O O . PRO A 1 325 ? -10.999 -6.100 5.479 1.00 90.25 325 PRO A O 1
ATOM 2708 N N . GLY A 1 326 ? -11.942 -7.797 4.352 1.00 87.31 326 GLY A N 1
ATOM 2709 C CA . GLY A 1 326 ? -13.300 -7.258 4.407 1.00 87.31 326 GLY A CA 1
ATOM 2710 C C . GLY A 1 326 ? -13.571 -6.105 3.441 1.00 87.31 326 GLY A C 1
ATOM 2711 O O . GLY A 1 326 ? -14.710 -5.649 3.377 1.00 87.31 326 GLY A O 1
ATOM 2712 N N . PHE A 1 327 ? -12.581 -5.666 2.656 1.00 92.62 327 PHE A N 1
ATOM 2713 C CA . PHE A 1 327 ? -12.786 -4.614 1.670 1.00 92.62 327 PHE A CA 1
ATOM 2714 C C . PHE A 1 327 ? -13.699 -5.098 0.542 1.00 92.62 327 PHE A C 1
ATOM 2716 O O . PHE A 1 327 ? -13.384 -6.050 -0.178 1.00 92.62 327 PHE A O 1
ATOM 2723 N N . GLN A 1 328 ? -14.838 -4.425 0.396 1.00 89.62 328 GLN A N 1
ATOM 2724 C CA . GLN A 1 328 ? -15.798 -4.666 -0.674 1.00 89.62 328 GLN A CA 1
ATOM 2725 C C . GLN A 1 328 ? -15.449 -3.783 -1.871 1.00 89.62 328 GLN A C 1
ATOM 2727 O O . GLN A 1 328 ? -15.279 -2.571 -1.739 1.00 89.62 328 GLN A O 1
ATOM 2732 N N . CYS A 1 329 ? -15.316 -4.405 -3.041 1.00 92.69 329 CYS A N 1
ATOM 2733 C CA . CYS A 1 329 ? -14.945 -3.722 -4.271 1.00 92.69 329 CYS A CA 1
ATOM 2734 C C . CYS A 1 329 ? -15.895 -4.133 -5.394 1.00 92.69 329 CYS A C 1
ATOM 2736 O O . CYS A 1 329 ? -15.802 -5.247 -5.918 1.00 92.69 329 CYS A O 1
ATOM 2738 N N . ASP A 1 330 ? -16.766 -3.201 -5.779 1.00 92.00 330 ASP A N 1
ATOM 2739 C CA . ASP A 1 330 ? -17.774 -3.415 -6.819 1.00 92.00 330 ASP A CA 1
ATOM 2740 C C . ASP A 1 330 ? -17.129 -3.798 -8.155 1.00 92.00 330 ASP A C 1
ATOM 2742 O O . ASP A 1 330 ? -17.561 -4.749 -8.806 1.00 92.00 330 ASP A O 1
ATOM 2746 N N . ASP A 1 331 ? -16.023 -3.139 -8.517 1.00 91.31 331 ASP A N 1
ATOM 2747 C CA . ASP A 1 331 ? -15.270 -3.444 -9.735 1.00 91.31 331 ASP A CA 1
ATOM 2748 C C . ASP A 1 331 ? -14.745 -4.894 -9.744 1.00 91.31 331 ASP A C 1
ATOM 2750 O O . ASP A 1 331 ? -14.876 -5.607 -10.742 1.00 91.31 331 ASP A O 1
ATOM 2754 N N . CYS A 1 332 ? -14.184 -5.371 -8.624 1.00 91.50 332 CYS A N 1
ATOM 2755 C CA . CYS A 1 332 ? -13.744 -6.762 -8.488 1.00 91.50 332 CYS A CA 1
ATOM 2756 C C . CYS A 1 332 ? -14.917 -7.739 -8.640 1.00 91.50 332 CYS A C 1
ATOM 2758 O O . CYS A 1 332 ? -14.775 -8.799 -9.256 1.00 91.50 332 CYS A O 1
ATOM 2760 N N . ASP A 1 333 ? -16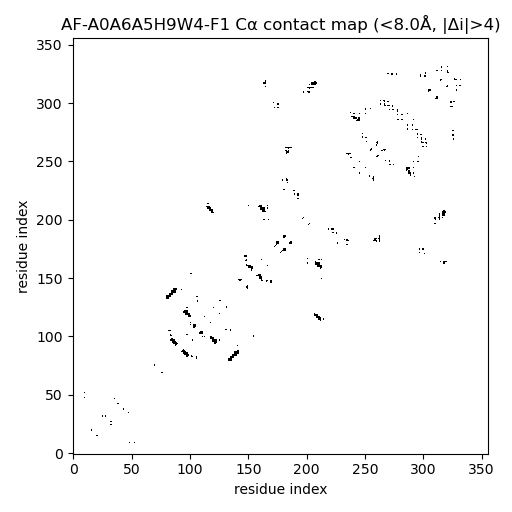.074 -7.416 -8.072 1.00 89.62 333 ASP A N 1
ATOM 2761 C CA . ASP A 1 333 ? -17.242 -8.290 -8.124 1.00 89.62 333 ASP A CA 1
ATOM 2762 C C . ASP A 1 333 ? -17.882 -8.315 -9.517 1.00 89.62 333 ASP A C 1
ATOM 2764 O O . ASP A 1 333 ? -18.310 -9.377 -9.986 1.00 89.62 333 ASP A O 1
ATOM 2768 N N . GLU A 1 334 ? -17.868 -7.197 -10.238 1.00 88.88 334 GLU A N 1
ATOM 2769 C CA . GLU A 1 334 ? -18.218 -7.148 -11.655 1.00 88.88 334 GLU A CA 1
ATOM 2770 C C . GLU A 1 334 ? -17.260 -7.968 -12.530 1.00 88.88 334 GLU A C 1
ATOM 2772 O O . GLU A 1 334 ? -17.712 -8.742 -13.383 1.00 88.88 334 GLU A O 1
ATOM 2777 N N . GLU A 1 335 ? -15.945 -7.840 -12.324 1.00 86.62 335 GLU A N 1
ATOM 2778 C CA . GLU A 1 335 ? -14.925 -8.608 -13.050 1.00 86.62 335 GLU A CA 1
ATOM 2779 C C . GLU A 1 335 ? -15.108 -10.122 -12.833 1.00 86.62 335 GLU A C 1
ATOM 2781 O O . GLU A 1 335 ? -15.090 -10.907 -13.793 1.00 86.62 335 GLU A O 1
ATOM 2786 N N . LYS A 1 336 ? -15.390 -10.553 -11.595 1.00 85.19 336 LYS A N 1
ATOM 2787 C CA . LYS A 1 336 ? -15.710 -11.958 -11.278 1.00 85.19 336 LYS A CA 1
ATOM 2788 C C . LYS A 1 336 ? -16.969 -12.433 -12.003 1.00 85.19 336 LYS A C 1
ATOM 2790 O O . LYS A 1 336 ? -16.965 -13.521 -12.590 1.00 85.19 336 LYS A O 1
ATOM 2795 N N . LYS A 1 337 ? -18.042 -11.630 -12.007 1.00 83.69 337 LYS A N 1
ATOM 2796 C CA . LYS A 1 337 ? -19.296 -11.958 -12.711 1.00 83.69 337 LYS A CA 1
ATOM 2797 C C . LYS A 1 337 ? -19.045 -12.160 -14.208 1.00 83.69 337 LYS A C 1
ATOM 2799 O O . LYS A 1 337 ? -19.431 -13.205 -14.741 1.00 83.69 337 LYS A O 1
ATOM 2804 N N . LYS A 1 338 ? -18.326 -11.237 -14.859 1.00 79.12 338 LYS A N 1
ATOM 2805 C CA . LYS A 1 338 ? -17.955 -11.318 -16.287 1.00 79.12 338 LYS A CA 1
ATOM 2806 C C . LYS A 1 338 ? -17.147 -12.585 -16.592 1.00 79.12 338 LYS A C 1
ATOM 2808 O O . LYS A 1 338 ? -17.509 -13.351 -17.486 1.00 79.12 338 LYS A O 1
ATOM 2813 N N . THR A 1 339 ? -16.126 -12.871 -15.786 1.00 73.62 339 THR A N 1
ATOM 2814 C CA . THR A 1 339 ? -15.257 -14.049 -15.961 1.00 73.62 339 THR A CA 1
ATOM 2815 C C . THR A 1 339 ? -16.036 -15.363 -15.814 1.00 73.62 339 THR A C 1
ATOM 2817 O O . THR A 1 339 ? -15.886 -16.281 -16.624 1.00 73.62 339 THR A O 1
ATOM 2820 N N . SER A 1 340 ? -16.943 -15.444 -14.834 1.00 68.44 340 SER A N 1
ATOM 2821 C CA . SER A 1 340 ? -17.792 -16.625 -14.622 1.00 68.44 340 SER A CA 1
ATOM 2822 C C . SER A 1 340 ? -18.789 -16.866 -15.770 1.00 68.44 340 SER A C 1
ATOM 2824 O O . SER A 1 340 ? -19.070 -18.016 -16.121 1.00 68.44 340 SER A O 1
ATOM 2826 N N . GLY A 1 341 ? -19.294 -15.796 -16.397 1.00 60.84 341 GLY A N 1
ATOM 2827 C CA . GLY A 1 341 ? -20.173 -15.863 -17.566 1.00 60.84 341 GLY A CA 1
ATOM 2828 C C . GLY A 1 341 ? -19.456 -16.401 -18.806 1.00 60.84 341 GLY A C 1
ATOM 2829 O O . GLY A 1 341 ? -19.975 -17.292 -19.482 1.00 60.84 341 GLY A O 1
ATOM 2830 N N . ILE A 1 342 ? -18.226 -15.936 -19.048 1.00 66.75 342 ILE A N 1
ATOM 2831 C CA . ILE A 1 342 ? -17.374 -16.399 -20.154 1.00 66.75 342 ILE A CA 1
ATOM 2832 C C . ILE A 1 342 ? -16.992 -17.874 -19.965 1.00 66.75 342 ILE A C 1
ATOM 2834 O O . ILE A 1 342 ? -17.127 -18.677 -20.885 1.00 66.75 342 ILE A O 1
ATOM 2838 N N . GLN A 1 343 ? -16.606 -18.290 -18.755 1.00 61.03 343 GLN A N 1
ATOM 2839 C CA . GLN A 1 343 ? -16.300 -19.702 -18.485 1.00 61.03 343 GLN A CA 1
ATOM 2840 C C . GLN A 1 343 ? -17.514 -20.624 -18.701 1.00 61.03 343 GLN A C 1
ATOM 2842 O O . GLN A 1 343 ? -17.365 -21.740 -19.211 1.00 61.03 343 GLN A O 1
ATOM 2847 N N . LYS A 1 344 ? -18.727 -20.168 -18.357 1.00 61.03 344 LYS A N 1
ATOM 2848 C CA . LYS A 1 344 ? -19.974 -20.904 -18.627 1.00 61.03 344 LYS A CA 1
ATOM 2849 C C . LYS A 1 344 ? -20.283 -20.990 -20.127 1.00 61.03 344 LYS A C 1
ATOM 2851 O O . LYS A 1 344 ? -20.721 -22.051 -20.576 1.00 61.03 344 LYS A O 1
ATOM 2856 N N . SER A 1 345 ? -20.032 -19.936 -20.910 1.00 58.88 345 SER A N 1
ATOM 2857 C CA . SER A 1 345 ? -20.243 -19.964 -22.367 1.00 58.88 345 SER A CA 1
ATOM 2858 C C . SER A 1 345 ? -19.228 -20.872 -23.076 1.00 58.88 345 SER A C 1
ATOM 2860 O O . SER A 1 345 ? -19.617 -21.704 -23.898 1.00 58.88 345 SER A O 1
ATOM 2862 N N . MET A 1 346 ? -17.951 -20.828 -22.677 1.00 58.56 346 MET A N 1
ATOM 2863 C CA . MET A 1 346 ? -16.900 -21.693 -23.225 1.00 58.56 346 MET A CA 1
ATOM 2864 C C . MET A 1 346 ? -17.131 -23.176 -22.901 1.00 58.56 346 MET A C 1
ATOM 2866 O O . MET A 1 346 ? -16.886 -24.032 -23.750 1.00 58.56 346 MET A O 1
ATOM 2870 N N . LYS A 1 347 ? -17.648 -23.509 -21.707 1.00 58.00 347 LYS A N 1
ATOM 2871 C CA . LYS A 1 347 ? -18.053 -24.890 -21.377 1.00 58.00 347 LYS A CA 1
ATOM 2872 C C . LYS A 1 347 ? -19.225 -25.369 -22.239 1.00 58.00 347 LYS A C 1
ATOM 2874 O O . LYS A 1 347 ? -19.184 -26.500 -22.716 1.00 58.00 347 LYS A O 1
ATOM 2879 N N . LYS A 1 348 ? -20.228 -24.520 -22.500 1.00 58.84 348 LYS A N 1
ATOM 2880 C CA . LYS A 1 348 ? -21.344 -24.855 -23.407 1.00 58.84 348 LYS A CA 1
ATOM 2881 C C . LYS A 1 348 ? -20.868 -25.101 -24.845 1.00 58.84 348 LYS A C 1
ATOM 2883 O O . LYS A 1 348 ? -21.315 -26.061 -25.466 1.00 58.84 348 LYS A O 1
ATOM 2888 N N . LEU A 1 349 ? -19.918 -24.305 -25.341 1.00 55.69 349 LEU A N 1
ATOM 2889 C CA . LEU A 1 349 ? -19.319 -24.485 -26.670 1.00 55.69 349 LEU A CA 1
ATOM 2890 C C . LEU A 1 349 ? -18.497 -25.782 -26.778 1.00 55.69 349 LEU A C 1
ATOM 2892 O O . LEU A 1 349 ? -18.625 -26.504 -27.764 1.00 55.69 349 LEU A O 1
ATOM 2896 N N . LYS A 1 350 ? -17.717 -26.139 -25.747 1.00 55.88 350 LYS A N 1
ATOM 2897 C CA . LYS A 1 350 ? -16.964 -27.409 -25.715 1.00 55.88 350 LYS A CA 1
ATOM 2898 C C . LYS A 1 350 ? -17.872 -28.647 -25.658 1.00 55.88 350 LYS A C 1
ATOM 2900 O O . LYS A 1 350 ? -17.555 -29.653 -26.282 1.00 55.88 350 LYS A O 1
ATOM 2905 N N . ILE A 1 351 ? -19.014 -28.571 -24.969 1.00 57.78 351 ILE A N 1
ATOM 2906 C CA . ILE A 1 351 ? -19.997 -29.670 -24.924 1.00 57.78 351 ILE A CA 1
ATOM 2907 C C . ILE A 1 351 ? -20.724 -29.820 -26.272 1.00 57.78 351 ILE A C 1
ATOM 2909 O O . ILE A 1 351 ? -20.999 -30.941 -26.691 1.00 57.78 351 ILE A O 1
ATOM 2913 N N . ALA A 1 352 ? -20.995 -28.717 -26.979 1.00 54.41 352 ALA A N 1
ATOM 2914 C CA . ALA A 1 352 ? -21.605 -28.758 -28.310 1.00 54.41 352 ALA A CA 1
ATOM 2915 C C . ALA A 1 352 ? -20.650 -29.308 -29.389 1.00 54.41 352 ALA A C 1
ATOM 2917 O O . ALA A 1 352 ? -21.096 -29.987 -30.309 1.00 54.41 352 ALA A O 1
ATOM 2918 N N . GLY A 1 353 ? -19.341 -29.060 -29.258 1.00 46.75 353 GLY A N 1
ATOM 2919 C CA . GLY A 1 353 ? -18.314 -29.573 -30.173 1.00 46.75 353 GLY A CA 1
ATOM 2920 C C . GLY A 1 353 ? -17.953 -31.052 -29.984 1.00 46.75 353 GLY A C 1
ATOM 2921 O O . GLY A 1 353 ? -17.447 -31.663 -30.913 1.00 46.75 353 GLY A O 1
ATOM 2922 N N . SER A 1 354 ? -18.240 -31.642 -28.817 1.00 48.66 354 SER A N 1
ATOM 2923 C CA . SER A 1 354 ? -17.954 -33.058 -28.514 1.00 48.66 354 SER A CA 1
ATOM 2924 C C . SER A 1 354 ? -19.109 -34.015 -28.855 1.00 48.66 354 SER A C 1
ATOM 2926 O O . SER A 1 354 ? -19.027 -35.201 -28.546 1.00 48.66 354 SER A O 1
ATOM 2928 N N . ARG A 1 355 ? -20.202 -33.506 -29.439 1.00 46.03 355 ARG A N 1
ATOM 2929 C CA . ARG A 1 355 ? -21.381 -34.280 -29.874 1.00 46.03 355 ARG A CA 1
ATOM 2930 C C . ARG A 1 355 ? -21.505 -34.359 -31.405 1.00 46.03 355 ARG A C 1
ATOM 2932 O O . ARG A 1 355 ? -22.621 -34.404 -31.916 1.00 46.03 355 ARG A O 1
ATOM 2939 N N . ARG A 1 356 ? -20.387 -34.325 -32.130 1.00 40.09 356 ARG A N 1
ATOM 2940 C CA . ARG A 1 356 ? -20.350 -34.576 -33.577 1.00 40.09 356 ARG A CA 1
ATOM 2941 C C . ARG A 1 356 ? -19.498 -35.782 -33.892 1.00 40.09 356 ARG A C 1
ATOM 2943 O O . ARG A 1 356 ? -18.424 -35.889 -33.263 1.00 40.09 356 ARG A O 1
#

Radius of gyration: 25.83 Å; Cα contacts (8 Å, |Δi|>4): 353; chains: 1; bounding box: 72×58×62 Å

Solvent-accessible surface area (backbone atoms only — not comparable to full-atom values): 20668 Å² total; per-residue (Å²): 133,65,84,79,60,55,64,65,57,60,59,72,58,62,81,64,48,72,69,66,67,55,71,64,48,92,77,52,62,69,71,60,54,56,63,52,62,74,61,60,95,77,76,49,64,66,60,48,50,52,51,50,52,50,52,48,54,54,49,51,52,52,51,54,51,50,50,54,49,44,72,76,38,46,78,84,77,54,65,99,43,45,75,31,60,33,35,26,41,73,83,92,43,78,41,48,30,29,45,43,71,46,50,33,52,61,67,76,43,92,75,88,80,55,91,56,46,46,51,50,38,45,51,72,64,47,65,73,41,89,65,44,92,56,49,43,74,44,85,38,70,71,60,68,52,100,80,42,68,47,76,38,75,43,85,98,44,98,48,47,21,28,49,43,51,47,51,51,52,41,51,53,48,39,38,54,71,73,62,39,46,46,48,72,58,36,63,75,74,43,47,67,59,51,59,63,45,35,82,79,50,32,51,81,48,66,52,50,36,30,30,36,69,67,74,64,60,66,53,56,56,56,53,49,56,58,58,68,77,53,77,92,68,84,79,70,72,90,72,82,50,51,91,87,24,70,51,72,65,52,51,52,53,46,40,49,69,42,36,32,47,77,52,33,76,65,36,70,80,40,44,67,51,30,48,54,48,49,65,74,68,52,92,54,99,47,51,44,45,74,48,50,52,54,38,58,49,43,32,51,51,48,50,54,40,71,76,32,62,51,51,44,44,18,31,50,30,37,72,36,49,88,76,42,69,74,59,84,50,70,69,61,53,51,53,50,51,54,53,56,52,51,54,53,51,53,50,54,52,54,57,61,64,72,74,113